Protein AF-A0A8T4ZW66-F1 (afdb_monomer)

Solvent-accessible surface area (backbone atoms only — not comparable to full-atom values): 12412 Å² total; per-residue (Å²): 139,88,85,85,81,89,82,90,78,86,67,75,64,62,60,56,55,50,52,54,56,51,59,56,69,70,34,73,74,53,71,79,65,69,69,98,65,94,76,86,71,82,84,82,71,79,83,72,49,78,67,50,54,54,49,48,53,52,51,50,59,69,63,52,60,45,32,32,38,36,41,25,44,59,94,61,49,54,40,48,54,47,51,50,44,23,35,55,32,25,43,71,61,61,62,35,48,50,47,78,44,51,52,93,78,56,61,78,76,62,60,61,80,34,50,32,44,35,42,38,25,41,49,50,96,65,19,50,38,72,66,59,53,54,50,45,59,50,51,42,77,53,80,40,76,92,22,32,29,36,38,30,26,31,27,51,93,89,39,74,49,35,21,30,53,54,47,53,54,48,35,52,71,41,24,66,59,42,39,76,72,51,86,54,47,67,36,53,28,75,43,96,68,39,56,68,37,89,72,42,68,58,52,33,32,53,50,17,43,51,46,42,57,49,62,77,72,108

Radius of gyration: 23.77 Å; Cα contacts (8 Å, |Δi|>4): 324; chains: 1; bounding box: 57×29×74 Å

Sequence (218 aa):
MARQSEEVADRPEELGELGLKIAMFESPTAQNKMRPRNFTFTQNSLHLKLGDLKNLRKMEIANMTVKVIIVYESKYGNTKRVAETIMESLNEAGGIEASIRELKEVNPNDVQNYDAILIGSPNHMGGPTRGIKKFIDKLGKLQLEGKVFAVFDTYMGKDFEKAVKKMEEKISEKAPRLKKIADGLSIKVQGIKGPIAEGELQKCKEFGKNIATQLKKS

Secondary structure (DSSP, 8-state):
-----------THHHHHHHHHHHHHT-HHHHTT---------S------HHHHHHHHHHHHHT-PEEEEEEE--SSSHHHHHHHHHHHHHHTTSSEEEEEEEGGG--GGGGGG-SEEEEEEE--SSS--HHHHHHHHHHTTS--TT-EEEEEEEE-TT-TTHHHHHHHHHHHHH-TTSEE-SPPEEEEBSSSS-PBPTTHHHHHHHHHHHHHHHHTT-

Mean predicted aligned error: 12.8 Å

pLDDT: mean 80.35, std 24.53, range [25.09, 98.88]

Nearest PDB structures (foldseek):
  5wid-assembly2_B  TM=9.017E-01  e=6.655E-10  Methanosarcina acetivorans C2A
  5veg-assembly3_C  TM=8.525E-01  e=4.155E-10  Limosilactobacillus reuteri
  2ark-assembly2_E  TM=7.739E-01  e=4.377E-09  Aquifex aeolicus
  6dqo-assembly1_A-2  TM=7.288E-01  e=5.833E-08  Escherichia coli K-12
  6dqp-assembly1_A  TM=7.385E-01  e=3.031E-07  Escherichia coli K-12

Foldseek 3Di:
DDDDDDDDDDDPVVVVVVVVVVVLVPDPVNVVPDDDDDDPDDDPDPPQDPVNVVVVVVVVVVLQQAEEEEEEADDQCQQVLLSVLLQVLLVVLPSYHYDYDYLVPDDLQCCLVGQEYEYEAEQDPLEGDPSSLVSLLVLLVYDNANHEYEYEYEYEDPSFCRHQVVSVVSNCVRPVRHHYQDRYYYWYAHDPNGDTDPPRSVVSSVVSNSSSVSVVVD

Structure (mmCIF, N/CA/C/O backbone):
data_AF-A0A8T4ZW66-F1
#
_entry.id   AF-A0A8T4ZW66-F1
#
loop_
_atom_site.group_PDB
_atom_site.id
_atom_site.type_symbol
_atom_site.label_atom_id
_atom_site.label_alt_id
_atom_site.label_comp_id
_atom_site.label_asym_id
_atom_site.label_entity_id
_atom_site.label_seq_id
_atom_site.pdbx_PDB_ins_code
_atom_site.Cartn_x
_atom_site.Cartn_y
_atom_site.Cartn_z
_atom_site.occupancy
_atom_site.B_iso_or_equiv
_atom_site.auth_seq_id
_atom_site.auth_comp_id
_atom_site.auth_asym_id
_atom_site.auth_atom_id
_atom_site.pdbx_PDB_model_num
ATOM 1 N N . MET A 1 1 ? 27.813 -0.039 53.691 1.00 38.94 1 MET A N 1
ATOM 2 C CA . MET A 1 1 ? 26.502 0.626 53.847 1.00 38.94 1 MET A CA 1
ATOM 3 C C . MET A 1 1 ? 26.083 1.155 52.491 1.00 38.94 1 MET A C 1
ATOM 5 O O . MET A 1 1 ? 26.820 1.930 51.900 1.00 38.94 1 MET A O 1
ATOM 9 N N . ALA A 1 2 ? 24.971 0.636 51.980 1.00 37.12 2 ALA A N 1
ATOM 10 C CA . ALA A 1 2 ? 24.432 0.909 50.656 1.00 37.12 2 ALA A CA 1
ATOM 11 C C . ALA A 1 2 ? 23.532 2.154 50.654 1.00 37.12 2 ALA A C 1
ATOM 13 O O . ALA A 1 2 ? 22.825 2.396 51.631 1.00 37.12 2 ALA A O 1
ATOM 14 N N . ARG A 1 3 ? 23.485 2.866 49.523 1.00 35.84 3 ARG A N 1
ATOM 15 C CA . ARG A 1 3 ? 22.263 3.501 49.010 1.00 35.84 3 ARG A CA 1
ATOM 16 C C . ARG A 1 3 ? 22.216 3.260 47.503 1.00 35.84 3 ARG A C 1
ATOM 18 O O . ARG A 1 3 ? 23.075 3.744 46.775 1.00 35.84 3 ARG A O 1
ATOM 25 N N . GLN A 1 4 ? 21.265 2.425 47.100 1.00 34.06 4 GLN A N 1
ATOM 26 C CA . GLN A 1 4 ? 20.915 2.126 45.717 1.00 34.06 4 GLN A CA 1
ATOM 27 C C . GLN A 1 4 ? 20.010 3.236 45.175 1.00 34.06 4 GLN A C 1
ATOM 29 O O . GLN A 1 4 ? 19.142 3.740 45.889 1.00 34.06 4 GLN A O 1
ATOM 34 N N . SER A 1 5 ? 20.260 3.607 43.925 1.00 31.86 5 SER A N 1
ATOM 35 C CA . SER A 1 5 ? 19.420 4.433 43.066 1.00 31.86 5 SER A CA 1
ATOM 36 C C . SER A 1 5 ? 18.268 3.618 42.469 1.00 31.86 5 SER A C 1
ATOM 38 O O . SER A 1 5 ? 18.378 2.408 42.296 1.00 31.86 5 SER A O 1
ATOM 40 N N . GLU A 1 6 ? 17.198 4.344 42.176 1.00 38.19 6 GLU A N 1
ATOM 41 C CA . GLU A 1 6 ? 15.867 3.967 41.700 1.00 38.19 6 GLU A CA 1
ATOM 42 C C . GLU A 1 6 ? 15.796 2.889 40.607 1.00 38.19 6 GLU A C 1
ATOM 44 O O . GLU A 1 6 ? 16.511 2.938 39.608 1.00 38.19 6 GLU A O 1
ATOM 49 N N . GLU A 1 7 ? 14.817 1.995 40.754 1.00 30.09 7 GLU A N 1
ATOM 50 C CA . GLU A 1 7 ? 14.251 1.194 39.670 1.00 30.09 7 GLU A CA 1
ATOM 51 C C . GLU A 1 7 ? 12.730 1.419 39.663 1.00 30.09 7 GLU A C 1
ATOM 53 O O . GLU A 1 7 ? 12.014 1.057 40.599 1.00 30.09 7 GLU A O 1
ATOM 58 N N . VAL A 1 8 ? 12.251 2.097 38.618 1.00 38.31 8 VAL A N 1
ATOM 59 C CA . VAL A 1 8 ? 10.831 2.278 38.308 1.00 38.31 8 VAL A CA 1
ATOM 60 C C . VAL A 1 8 ? 10.376 1.024 37.569 1.00 38.31 8 VAL A C 1
ATOM 62 O O . VAL A 1 8 ? 10.720 0.834 36.406 1.00 38.31 8 VAL A O 1
ATOM 65 N N . ALA A 1 9 ? 9.620 0.164 38.249 1.00 30.67 9 ALA A N 1
ATOM 66 C CA . ALA A 1 9 ? 8.981 -0.996 37.640 1.00 30.67 9 ALA A CA 1
ATOM 67 C C . ALA A 1 9 ? 7.512 -0.681 37.323 1.00 30.67 9 ALA A C 1
ATOM 69 O O . ALA A 1 9 ? 6.677 -0.516 38.215 1.00 30.67 9 ALA A O 1
ATOM 70 N N . ASP A 1 10 ? 7.250 -0.601 36.023 1.00 39.19 10 ASP A N 1
ATOM 71 C CA . ASP A 1 10 ? 5.959 -0.619 35.342 1.00 39.19 10 ASP A CA 1
ATOM 72 C C . ASP A 1 10 ? 5.086 -1.781 35.871 1.00 39.19 10 ASP A C 1
ATOM 74 O O . ASP A 1 10 ? 5.502 -2.942 35.830 1.00 39.19 10 ASP A O 1
ATOM 78 N N . ARG A 1 11 ? 3.904 -1.485 36.434 1.00 37.44 11 ARG A N 1
ATOM 79 C CA . ARG A 1 11 ? 2.977 -2.484 37.005 1.00 37.44 11 ARG A CA 1
ATOM 80 C C . ARG A 1 11 ? 1.769 -2.701 36.079 1.00 37.44 11 ARG A C 1
ATOM 82 O O . ARG A 1 11 ? 0.761 -2.012 36.228 1.00 37.44 11 ARG A O 1
ATOM 89 N N . PRO A 1 12 ? 1.808 -3.693 35.172 1.00 39.62 12 PRO A N 1
ATOM 90 C CA . PRO A 1 12 ? 0.701 -4.003 34.258 1.00 39.62 12 PRO A CA 1
ATOM 91 C C . PRO A 1 12 ? -0.565 -4.558 34.944 1.00 39.62 12 PRO A C 1
ATOM 93 O O . PRO A 1 12 ? -1.624 -4.610 34.320 1.00 39.62 12 PRO A O 1
ATOM 96 N N . GLU A 1 13 ? -0.499 -4.953 36.220 1.00 42.75 13 GLU A N 1
ATOM 97 C CA . GLU A 1 13 ? -1.637 -5.536 36.950 1.00 42.75 13 GLU A CA 1
ATOM 98 C C . GLU A 1 13 ? -2.727 -4.512 37.324 1.00 42.75 13 GLU A C 1
ATOM 100 O O . GLU A 1 13 ? -3.912 -4.852 37.317 1.00 42.75 13 GLU A O 1
ATOM 105 N N . GLU A 1 14 ? -2.371 -3.245 37.573 1.00 42.09 14 GLU A N 1
ATOM 106 C CA . GLU A 1 14 ? -3.344 -2.210 37.974 1.00 42.09 14 GLU A CA 1
ATOM 107 C C . GLU A 1 14 ? -4.312 -1.839 36.836 1.00 42.09 14 GLU A C 1
ATOM 109 O O . GLU A 1 14 ? -5.489 -1.555 37.077 1.00 42.09 14 GLU A O 1
ATOM 114 N N . LEU A 1 15 ? -3.854 -1.919 35.581 1.00 41.41 15 LEU A N 1
ATOM 115 C CA . LEU A 1 15 ? -4.680 -1.677 34.391 1.00 41.41 15 LEU A CA 1
ATOM 116 C C . LEU A 1 15 ? -5.724 -2.786 34.179 1.00 41.41 15 LEU A C 1
ATOM 118 O O . LEU A 1 15 ? -6.859 -2.504 33.789 1.00 41.41 15 LEU A O 1
ATOM 122 N N . GLY A 1 16 ? -5.379 -4.038 34.500 1.00 45.53 16 GLY A N 1
ATOM 123 C CA . GLY A 1 16 ? -6.314 -5.166 34.443 1.00 45.53 16 GLY A CA 1
ATOM 124 C C . GLY A 1 16 ? -7.424 -5.065 35.493 1.00 45.53 16 GLY A C 1
ATOM 125 O O . GLY A 1 16 ? -8.593 -5.335 35.206 1.00 45.53 16 GLY A O 1
ATOM 126 N N . GLU A 1 17 ? -7.081 -4.613 36.701 1.00 45.28 17 GLU A N 1
ATOM 127 C CA . GLU A 1 17 ? -8.039 -4.445 37.798 1.00 45.28 17 GLU A CA 1
ATOM 128 C C . GLU A 1 17 ? -9.015 -3.279 37.547 1.00 45.28 17 GLU A C 1
ATOM 130 O O . GLU A 1 17 ? -10.207 -3.377 37.864 1.00 45.28 17 GLU A O 1
ATOM 135 N N . LEU A 1 18 ? -8.539 -2.188 36.930 1.00 51.03 18 LEU A N 1
ATOM 136 C CA . LEU A 1 18 ? -9.388 -1.072 36.500 1.00 51.03 18 LEU A CA 1
ATOM 137 C C . LEU A 1 18 ? -10.373 -1.490 35.399 1.00 51.03 18 LEU A C 1
ATOM 139 O O . LEU A 1 18 ? -11.556 -1.151 35.479 1.00 51.03 18 LEU A O 1
ATOM 143 N N . GLY A 1 19 ? -9.910 -2.263 34.411 1.00 47.31 19 GLY A N 1
ATOM 144 C CA . GLY A 1 19 ? -10.757 -2.779 33.333 1.00 47.31 19 GLY A CA 1
ATOM 145 C C . GLY A 1 19 ? -11.903 -3.655 33.853 1.00 47.31 19 GLY A C 1
ATOM 146 O O . GLY A 1 19 ? -13.049 -3.508 33.423 1.00 47.31 19 GLY A O 1
ATOM 147 N N . LEU A 1 20 ? -11.630 -4.498 34.857 1.00 49.00 20 LEU A N 1
ATOM 148 C CA . LEU A 1 20 ? -12.655 -5.315 35.515 1.00 49.00 20 LEU A CA 1
ATOM 149 C C . LEU A 1 20 ? -13.693 -4.462 36.268 1.00 49.00 20 LEU A C 1
ATOM 151 O O . LEU A 1 20 ? -14.891 -4.746 36.207 1.00 49.00 20 LEU A O 1
ATOM 155 N N . LYS A 1 21 ? -13.251 -3.402 36.961 1.00 51.62 21 LYS A N 1
ATOM 156 C CA . LYS A 1 21 ? -14.133 -2.493 37.721 1.00 51.62 21 LYS A CA 1
ATOM 157 C C . LYS A 1 21 ? -15.085 -1.714 36.808 1.00 51.62 21 LYS A C 1
ATOM 159 O O . LYS A 1 21 ? -16.249 -1.533 37.164 1.00 51.62 21 LYS A O 1
ATOM 164 N N . ILE A 1 22 ? -14.626 -1.308 35.623 1.00 51.81 22 ILE A N 1
ATOM 165 C CA . ILE A 1 22 ? -15.453 -0.612 34.623 1.00 51.81 22 ILE A CA 1
ATOM 166 C C . ILE A 1 22 ? -16.488 -1.571 34.014 1.00 51.81 22 ILE A C 1
ATOM 168 O O . ILE A 1 22 ? -17.676 -1.248 33.992 1.00 51.81 22 ILE A O 1
ATOM 172 N N . ALA A 1 23 ? -16.077 -2.786 33.630 1.00 48.78 23 ALA A N 1
ATOM 173 C CA . ALA A 1 23 ? -16.983 -3.803 33.088 1.00 48.78 23 ALA A CA 1
ATOM 174 C C . ALA A 1 23 ? -18.109 -4.189 34.070 1.00 48.78 23 ALA A C 1
ATOM 176 O O . ALA A 1 23 ? -19.248 -4.427 33.661 1.00 48.78 23 ALA A O 1
ATOM 177 N N . MET A 1 24 ? -17.825 -4.205 35.379 1.00 46.47 24 MET A N 1
ATOM 178 C CA . MET A 1 24 ? -18.847 -4.444 36.404 1.00 46.47 24 MET A CA 1
ATOM 179 C C . MET A 1 24 ? -19.867 -3.298 36.518 1.00 46.47 24 MET A C 1
ATOM 181 O O . MET A 1 24 ? -21.048 -3.564 36.754 1.00 46.47 24 MET A O 1
ATOM 185 N N . PHE A 1 25 ? -19.447 -2.043 36.317 1.00 47.50 25 PHE A N 1
ATOM 186 C CA . PHE A 1 25 ? -20.312 -0.859 36.416 1.00 47.50 25 PHE A CA 1
ATOM 187 C C . PHE A 1 25 ? -21.257 -0.698 35.209 1.00 47.50 25 PHE A C 1
ATOM 189 O O . PHE A 1 25 ? -22.368 -0.179 35.350 1.00 47.50 25 PHE A O 1
ATOM 196 N N . GLU A 1 26 ? -20.845 -1.180 34.033 1.00 42.25 26 GLU A N 1
ATOM 197 C CA . GLU A 1 26 ? -21.613 -1.096 32.782 1.00 42.25 26 GLU A CA 1
ATOM 198 C C . GLU A 1 26 ? -22.664 -2.206 32.609 1.00 42.25 26 GLU A C 1
ATOM 200 O O . GLU A 1 26 ? -23.492 -2.126 31.702 1.00 42.25 26 GLU A O 1
ATOM 205 N N . SER A 1 27 ? -22.695 -3.223 33.480 1.00 41.94 27 SER A N 1
ATOM 206 C CA . SER A 1 27 ? -23.713 -4.277 33.398 1.00 41.94 27 SER A CA 1
ATOM 207 C C . SER A 1 27 ? -25.093 -3.774 33.886 1.00 41.94 27 SER A C 1
ATOM 209 O O . SER A 1 27 ? -25.259 -3.452 35.070 1.00 41.94 27 SER A O 1
ATOM 211 N N . PRO A 1 28 ? -26.139 -3.744 33.028 1.00 42.62 28 PRO A N 1
ATOM 212 C CA . PRO A 1 28 ? -27.480 -3.282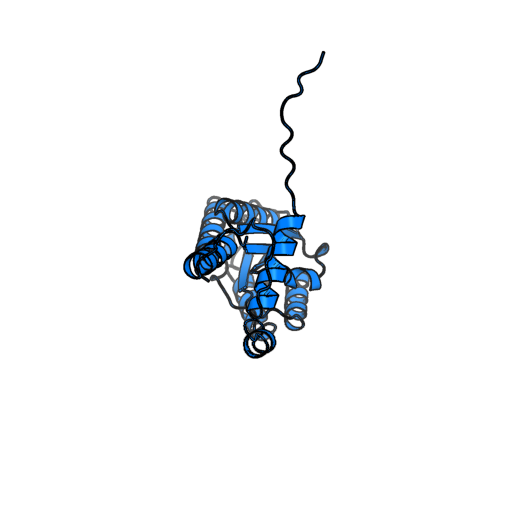 33.421 1.00 42.62 28 PRO A CA 1
ATOM 213 C C . PRO A 1 28 ? -28.092 -4.136 34.544 1.00 42.62 28 PRO A C 1
ATOM 215 O O . PRO A 1 28 ? -28.898 -3.672 35.351 1.00 42.62 28 PRO A O 1
ATOM 218 N N . THR A 1 29 ? -27.668 -5.399 34.629 1.00 45.47 29 THR A N 1
ATOM 219 C CA . THR A 1 29 ? -28.061 -6.374 35.650 1.00 45.47 29 THR A CA 1
ATOM 220 C C . THR A 1 29 ? -27.496 -6.069 37.041 1.00 45.47 29 THR A C 1
ATOM 222 O O . THR A 1 29 ? -28.140 -6.430 38.028 1.00 45.47 29 THR A O 1
ATOM 225 N N . ALA A 1 30 ? -26.336 -5.405 37.154 1.00 44.41 30 ALA A N 1
ATOM 226 C CA . ALA A 1 30 ? -25.761 -5.017 38.447 1.00 44.41 30 ALA A CA 1
ATOM 227 C C . ALA A 1 30 ? -26.391 -3.732 39.004 1.00 44.41 30 ALA A C 1
ATOM 229 O O . ALA A 1 30 ? -26.615 -3.633 40.213 1.00 44.41 30 ALA A O 1
ATOM 230 N N . GLN A 1 31 ? -26.761 -2.789 38.131 1.00 43.03 31 GLN A N 1
ATOM 231 C CA . GLN A 1 31 ? -27.393 -1.523 38.525 1.00 43.03 31 GLN A CA 1
ATOM 232 C C . GLN A 1 31 ? -28.768 -1.730 39.186 1.00 43.03 31 GLN A C 1
ATOM 234 O O . GLN A 1 31 ? -29.126 -0.995 40.102 1.00 43.03 31 GLN A O 1
ATOM 239 N N . ASN A 1 32 ? -29.509 -2.776 38.799 1.00 40.84 32 ASN A N 1
ATOM 240 C CA . ASN A 1 32 ? -30.857 -3.047 39.317 1.00 40.84 32 ASN A CA 1
ATOM 241 C C . ASN A 1 32 ? -30.894 -3.942 40.583 1.00 40.84 32 ASN A C 1
ATOM 243 O O . ASN A 1 32 ? -31.964 -4.211 41.126 1.00 40.84 32 ASN A O 1
ATOM 247 N N . LYS A 1 33 ? -29.740 -4.434 41.070 1.00 43.50 33 LYS A N 1
ATOM 248 C CA . LYS A 1 33 ? -29.647 -5.299 42.271 1.00 43.50 33 LYS A CA 1
ATOM 249 C C . LYS A 1 33 ? -29.052 -4.618 43.509 1.00 43.50 33 LYS A C 1
ATOM 251 O O . LYS A 1 33 ? -29.072 -5.217 44.586 1.00 43.50 33 LYS A O 1
ATOM 256 N N . MET A 1 34 ? -28.570 -3.379 43.413 1.00 36.81 34 MET A N 1
ATOM 257 C CA . MET A 1 34 ? -28.065 -2.652 44.581 1.00 36.81 34 MET A CA 1
ATOM 258 C C . MET A 1 34 ? -29.209 -2.024 45.389 1.00 36.81 34 MET A C 1
ATOM 260 O O . MET A 1 34 ? -29.677 -0.929 45.100 1.00 36.81 34 MET A O 1
ATOM 264 N N . ARG A 1 35 ? -29.631 -2.703 46.463 1.00 37.25 35 ARG A N 1
ATOM 265 C CA . ARG A 1 35 ? -30.212 -2.010 47.627 1.00 37.25 35 ARG A CA 1
ATOM 266 C C . ARG A 1 35 ? -29.070 -1.331 48.394 1.00 37.25 35 ARG A C 1
ATOM 268 O O . ARG A 1 35 ? -28.024 -1.967 48.537 1.00 37.25 35 ARG A O 1
ATOM 275 N N . PRO A 1 36 ? -29.248 -0.120 48.950 1.00 38.31 36 PRO A N 1
ATOM 276 C CA . PRO A 1 36 ? -28.201 0.523 49.728 1.00 38.31 36 PRO A CA 1
ATOM 277 C C . PRO A 1 36 ? -28.067 -0.212 51.067 1.00 38.31 36 PRO A C 1
ATOM 279 O O . PRO A 1 36 ? -28.802 0.035 52.019 1.00 38.31 36 PRO A O 1
ATOM 282 N N . ARG A 1 37 ? -27.152 -1.177 51.134 1.00 35.16 37 ARG A N 1
ATOM 283 C CA . ARG A 1 37 ? -26.565 -1.640 52.391 1.00 35.16 37 ARG A CA 1
ATOM 284 C C . ARG A 1 37 ? -25.089 -1.298 52.332 1.00 35.16 37 ARG A C 1
ATOM 286 O O . ARG A 1 37 ? -24.407 -1.698 51.395 1.00 35.16 37 ARG A O 1
ATOM 293 N N . ASN A 1 38 ? -24.657 -0.510 53.309 1.00 30.14 38 ASN A N 1
ATOM 294 C CA . ASN A 1 38 ? -23.306 0.012 53.469 1.00 30.14 38 ASN A CA 1
ATOM 295 C C . ASN A 1 38 ? -22.252 -1.076 53.221 1.00 30.14 38 ASN A C 1
ATOM 297 O O . ASN A 1 38 ? -22.026 -1.930 54.074 1.00 30.14 38 ASN A O 1
ATOM 301 N N . PHE A 1 39 ? -21.599 -1.022 52.061 1.00 33.38 39 PHE A N 1
ATOM 302 C CA . PHE A 1 39 ? -20.318 -1.677 51.837 1.00 33.38 39 PHE A CA 1
ATOM 303 C C . PHE A 1 39 ? -19.236 -0.630 52.078 1.00 33.38 39 PHE A C 1
ATOM 305 O O . PHE A 1 39 ? -19.016 0.260 51.260 1.00 33.38 39 PHE A O 1
ATOM 312 N N . THR A 1 40 ? -18.577 -0.707 53.230 1.00 25.09 40 THR A N 1
ATOM 313 C CA . THR A 1 40 ? -17.336 0.027 53.475 1.00 25.09 40 THR A CA 1
ATOM 314 C C . THR A 1 40 ? -16.213 -0.706 52.751 1.00 25.09 40 THR A C 1
ATOM 316 O O . THR A 1 40 ? -15.675 -1.683 53.267 1.00 25.09 40 THR A O 1
ATOM 319 N N . PHE A 1 41 ? -15.881 -0.261 51.541 1.00 31.48 41 PHE A N 1
ATOM 320 C CA . PHE A 1 41 ? -14.611 -0.613 50.915 1.00 31.48 41 PHE A CA 1
ATOM 321 C C . PHE A 1 41 ? -13.552 0.339 51.480 1.00 31.48 41 PHE A C 1
ATOM 323 O O . PHE A 1 41 ? -13.739 1.557 51.460 1.00 31.48 41 PHE A O 1
ATOM 330 N N . THR A 1 42 ? -12.489 -0.210 52.066 1.00 31.03 42 THR A N 1
ATOM 331 C CA . THR A 1 42 ? -11.385 0.554 52.659 1.00 31.03 42 THR A CA 1
ATOM 332 C C . THR A 1 42 ? -10.870 1.594 51.668 1.00 31.03 42 THR A C 1
ATOM 334 O O . THR A 1 42 ? -10.554 1.272 50.522 1.00 31.03 42 THR A O 1
ATOM 337 N N . GLN A 1 43 ? -10.839 2.853 52.110 1.00 33.44 43 GLN A N 1
ATOM 338 C CA . GLN A 1 43 ? -10.433 4.003 51.315 1.00 33.44 43 GLN A CA 1
ATOM 339 C C . GLN A 1 43 ? -8.977 3.868 50.850 1.00 33.44 43 GLN A C 1
ATOM 341 O O . GLN A 1 43 ? -8.049 4.202 51.572 1.00 33.44 43 GLN A O 1
ATOM 346 N N . ASN A 1 44 ? -8.806 3.467 49.598 1.00 34.31 44 ASN A N 1
ATOM 347 C CA . ASN A 1 44 ? -8.004 4.233 48.646 1.00 34.31 44 ASN A CA 1
ATOM 348 C C . ASN A 1 44 ? -8.910 4.537 47.448 1.00 34.31 44 ASN A C 1
ATOM 350 O O . ASN A 1 44 ? -8.715 4.091 46.322 1.00 34.31 44 ASN A O 1
ATOM 354 N N . SER A 1 45 ? -10.014 5.223 47.744 1.00 38.41 45 SER A N 1
ATOM 355 C CA . SER A 1 45 ? -11.037 5.558 46.763 1.00 38.41 45 SER A CA 1
ATOM 356 C C . SER A 1 45 ? -10.644 6.868 46.094 1.00 38.41 45 SER A C 1
ATOM 358 O O . SER A 1 45 ? -11.032 7.942 46.553 1.00 38.41 45 SER A O 1
ATOM 360 N N . LEU A 1 46 ? -9.891 6.784 44.996 1.00 39.12 46 LEU A N 1
ATOM 361 C CA . LEU A 1 46 ? -9.913 7.837 43.983 1.00 39.12 46 LEU A CA 1
ATOM 362 C C . LEU A 1 46 ? -11.383 8.039 43.592 1.00 39.12 46 LEU A C 1
ATOM 364 O O . LEU A 1 46 ? -12.007 7.172 42.983 1.00 39.12 46 LEU A O 1
ATOM 368 N N . HIS A 1 47 ? -11.969 9.150 44.034 1.00 43.53 47 HIS A N 1
ATOM 369 C CA . HIS A 1 47 ? -13.304 9.580 43.633 1.00 43.53 47 HIS A CA 1
ATOM 370 C C . HIS A 1 47 ? -13.229 10.006 42.161 1.00 43.53 47 HIS A C 1
ATOM 372 O O . HIS A 1 47 ? -13.062 11.183 41.856 1.00 43.53 47 HIS A O 1
ATOM 378 N N . LEU A 1 48 ? -13.300 9.042 41.244 1.00 46.84 48 LEU A N 1
ATOM 379 C CA . LEU A 1 48 ? -13.425 9.323 39.818 1.00 46.84 48 LEU A CA 1
ATOM 380 C C . LEU A 1 48 ? -14.852 9.804 39.557 1.00 46.84 48 LEU A C 1
ATOM 382 O O . LEU A 1 48 ? -15.820 9.057 39.711 1.00 46.84 48 LEU A O 1
ATOM 386 N N . LYS A 1 49 ? -15.002 11.076 39.189 1.00 47.00 49 LYS A N 1
ATOM 387 C CA . LYS A 1 49 ? -16.282 11.623 38.741 1.00 47.00 49 LYS A CA 1
ATOM 388 C C . LYS A 1 49 ? -16.601 11.048 37.360 1.00 47.00 49 LYS A C 1
ATOM 390 O O . LYS A 1 49 ? -15.713 10.703 36.587 1.00 47.00 49 LYS A O 1
ATOM 395 N N . LEU A 1 50 ? -17.878 11.021 36.980 1.00 50.09 50 LEU A N 1
ATOM 396 C CA . LEU A 1 50 ? -18.301 10.574 35.642 1.00 50.09 50 LEU A CA 1
ATOM 397 C C . LEU A 1 50 ? -17.616 11.363 34.498 1.00 50.09 50 LEU A C 1
ATOM 399 O O . LEU A 1 50 ? -17.438 10.845 33.397 1.00 50.09 50 LEU A O 1
ATOM 403 N N . GLY A 1 51 ? -17.210 12.612 34.759 1.00 51.78 51 GLY A N 1
ATOM 404 C CA . GLY A 1 51 ? -16.394 13.417 33.842 1.00 51.78 51 GLY A CA 1
ATOM 405 C C . GLY A 1 51 ? -14.959 12.902 33.674 1.00 51.78 51 GLY A C 1
ATOM 406 O O . GLY A 1 51 ? -14.423 12.962 32.569 1.00 51.78 51 GLY A O 1
ATOM 407 N N . ASP A 1 52 ? -14.381 12.319 34.723 1.00 56.78 52 ASP A N 1
ATOM 408 C CA . ASP A 1 52 ? -13.034 11.743 34.707 1.00 56.78 52 ASP A CA 1
ATOM 409 C C . ASP A 1 52 ? -13.017 10.448 33.891 1.00 56.78 52 ASP A C 1
ATOM 411 O O . ASP A 1 52 ? -12.114 10.250 33.091 1.00 56.78 52 ASP A O 1
ATOM 415 N N . LEU A 1 53 ? -14.070 9.623 33.970 1.00 53.09 53 LEU A N 1
ATOM 416 C CA . LEU A 1 53 ? -14.231 8.415 33.142 1.00 53.09 53 LEU A CA 1
ATOM 417 C C . LEU A 1 53 ? -14.363 8.726 31.640 1.00 53.09 53 LEU A C 1
ATOM 419 O O . LEU A 1 53 ? -13.811 8.012 30.804 1.00 53.09 53 LEU A O 1
ATOM 423 N N . LYS A 1 54 ? -15.051 9.817 31.273 1.00 52.72 54 LYS A N 1
ATOM 424 C CA . LYS A 1 54 ? -15.120 10.271 29.870 1.00 52.72 54 LYS A CA 1
ATOM 425 C C . LYS A 1 54 ? -13.761 10.749 29.360 1.00 52.72 54 LYS A C 1
ATOM 427 O O . LYS A 1 54 ? -13.418 10.470 28.213 1.00 52.72 54 LYS A O 1
ATOM 432 N N . ASN A 1 55 ? -12.994 11.442 30.201 1.00 53.28 55 ASN A N 1
ATOM 433 C CA . ASN A 1 55 ? -11.634 11.860 29.869 1.00 53.28 55 ASN A CA 1
ATOM 434 C C . ASN A 1 55 ? -10.661 10.679 29.836 1.00 53.28 55 ASN A C 1
ATOM 436 O O . ASN A 1 55 ? -9.835 10.640 28.936 1.00 53.28 55 ASN A O 1
ATOM 440 N N . LEU A 1 56 ? -10.808 9.691 30.719 1.00 57.19 56 LEU A N 1
ATOM 441 C CA . LEU A 1 56 ? -10.028 8.454 30.710 1.00 57.19 56 LEU A CA 1
ATOM 442 C C . LEU A 1 56 ? -10.272 7.661 29.430 1.00 57.19 56 LEU A C 1
ATOM 444 O O . LEU A 1 56 ? -9.311 7.321 28.761 1.00 57.19 56 LEU A O 1
ATOM 448 N N . ARG A 1 57 ? -11.529 7.487 29.000 1.00 54.75 57 ARG A N 1
ATOM 449 C CA . ARG A 1 57 ? -11.839 6.859 27.705 1.00 54.75 57 ARG A CA 1
ATOM 450 C C . ARG A 1 57 ? -11.290 7.666 26.527 1.00 54.75 57 ARG A C 1
ATOM 452 O O . ARG A 1 57 ? -10.803 7.095 25.562 1.00 54.75 57 ARG A O 1
ATOM 459 N N . LYS A 1 58 ? -11.345 8.999 26.590 1.00 49.47 58 LYS A N 1
ATOM 460 C CA . LYS A 1 58 ? -10.772 9.878 25.558 1.00 49.47 58 LYS A CA 1
ATOM 461 C C . LYS A 1 58 ? -9.237 9.821 25.536 1.00 49.47 58 LYS A C 1
ATOM 463 O O . LYS A 1 58 ? -8.667 9.907 24.457 1.00 49.47 58 LYS A O 1
ATOM 468 N N . MET A 1 59 ? -8.586 9.649 26.688 1.00 54.06 59 MET A N 1
ATOM 469 C CA . MET A 1 59 ? -7.137 9.451 26.830 1.00 54.06 59 MET A CA 1
ATOM 470 C C . MET A 1 59 ? -6.708 8.038 26.426 1.00 54.06 59 MET A C 1
ATOM 472 O O . MET A 1 59 ? -5.671 7.886 25.802 1.00 54.06 59 MET A O 1
ATOM 476 N N . GLU A 1 60 ? -7.516 7.020 26.711 1.00 50.12 60 GLU A N 1
ATOM 477 C CA . GLU A 1 60 ? -7.292 5.632 26.307 1.00 50.12 60 GLU A CA 1
ATOM 478 C C . GLU A 1 60 ? -7.450 5.481 24.790 1.00 50.12 60 GLU A C 1
ATOM 480 O O . GLU A 1 60 ? -6.564 4.933 24.149 1.00 50.12 60 GLU A O 1
ATOM 485 N N . ILE A 1 61 ? -8.483 6.090 24.190 1.00 53.16 61 ILE A N 1
ATOM 486 C CA . ILE A 1 61 ? -8.642 6.200 22.728 1.00 53.16 61 ILE A CA 1
ATOM 487 C C . ILE A 1 61 ? -7.508 7.036 22.110 1.00 53.16 61 ILE A C 1
ATOM 489 O O . ILE A 1 61 ? -7.002 6.677 21.053 1.00 53.16 61 ILE A O 1
ATOM 493 N N . ALA A 1 62 ? -7.060 8.114 22.765 1.00 51.06 62 ALA A N 1
ATOM 494 C CA . ALA A 1 62 ? -5.896 8.888 22.314 1.00 51.06 62 ALA A CA 1
ATOM 495 C C . ALA A 1 62 ? -4.562 8.127 22.460 1.00 51.06 62 ALA A C 1
ATOM 497 O O . ALA A 1 62 ? -3.595 8.475 21.785 1.00 51.06 62 ALA A O 1
ATOM 498 N N . ASN A 1 63 ? -4.528 7.085 23.295 1.00 54.25 63 ASN A N 1
ATOM 499 C CA . ASN A 1 63 ? -3.407 6.163 23.469 1.00 54.25 63 ASN A CA 1
ATOM 500 C C . ASN A 1 63 ? -3.563 4.864 22.655 1.00 54.25 63 ASN A C 1
ATOM 502 O O . ASN A 1 63 ? -2.662 4.022 22.684 1.00 54.25 63 ASN A O 1
ATOM 506 N N . MET A 1 64 ? -4.657 4.679 21.905 1.00 69.12 64 MET A N 1
ATOM 507 C CA . MET A 1 64 ? -4.778 3.542 20.996 1.00 69.12 64 MET A CA 1
ATOM 508 C C . MET A 1 64 ? -3.897 3.786 19.775 1.00 69.12 64 MET A C 1
ATOM 510 O O . MET A 1 64 ? -4.155 4.648 18.938 1.00 69.12 64 MET A O 1
ATOM 514 N N . THR A 1 65 ? -2.824 3.010 19.694 1.00 87.56 65 THR A N 1
ATOM 515 C CA . THR A 1 65 ? -1.919 3.027 18.549 1.00 87.56 65 THR A CA 1
ATOM 516 C C . THR A 1 65 ? -2.581 2.306 17.380 1.00 87.56 65 THR A C 1
ATOM 518 O O . THR A 1 65 ? -2.907 1.125 17.493 1.00 87.56 65 THR A O 1
ATOM 521 N N . VAL A 1 66 ? -2.766 3.008 16.260 1.00 94.88 66 VAL A N 1
ATOM 522 C CA . VAL A 1 66 ? -3.303 2.426 15.023 1.00 94.88 66 VAL A CA 1
ATOM 523 C C . VAL A 1 66 ? -2.248 1.518 14.404 1.00 94.88 66 VAL A C 1
ATOM 525 O O . VAL A 1 66 ? -1.146 1.967 14.084 1.00 94.88 66 VAL A O 1
ATOM 528 N N . LYS A 1 67 ? -2.583 0.247 14.193 1.00 97.12 67 LYS A N 1
ATOM 529 C CA . LYS A 1 67 ? -1.664 -0.743 13.630 1.00 97.12 67 LYS A CA 1
ATOM 530 C C . LYS A 1 67 ? -1.834 -0.847 12.125 1.00 97.12 67 LYS A C 1
ATOM 532 O O . LYS A 1 67 ? -2.916 -1.149 11.621 1.00 97.12 67 LYS A O 1
ATOM 537 N N . VAL A 1 68 ? -0.742 -0.666 11.392 1.00 98.44 68 VAL A N 1
ATOM 538 C CA . VAL A 1 68 ? -0.710 -0.762 9.930 1.00 98.44 68 VAL A CA 1
ATOM 539 C C . VAL A 1 68 ? 0.213 -1.898 9.512 1.00 98.44 68 VAL A C 1
ATOM 541 O O . VAL A 1 68 ? 1.357 -1.981 9.960 1.00 98.44 68 VAL A O 1
ATOM 544 N N . ILE A 1 69 ? -0.258 -2.761 8.612 1.00 98.56 69 ILE A N 1
ATOM 545 C CA . ILE A 1 69 ? 0.606 -3.723 7.925 1.00 98.56 69 ILE A CA 1
ATOM 546 C C . ILE A 1 69 ? 0.743 -3.362 6.454 1.00 98.56 69 ILE A C 1
ATOM 548 O O . ILE A 1 69 ? -0.241 -3.142 5.750 1.00 98.56 69 ILE A O 1
ATOM 552 N N . ILE A 1 70 ? 1.982 -3.339 5.978 1.00 98.81 70 ILE A N 1
ATOM 553 C CA . ILE A 1 70 ? 2.323 -3.191 4.570 1.00 98.81 70 ILE A CA 1
ATOM 554 C C . ILE A 1 70 ? 2.767 -4.554 4.043 1.00 98.81 70 ILE A C 1
ATOM 556 O O . ILE A 1 70 ? 3.857 -5.034 4.358 1.00 98.81 70 ILE A O 1
ATOM 560 N N . VAL A 1 71 ? 1.925 -5.178 3.225 1.00 98.69 71 VAL A N 1
ATOM 561 C CA . VAL A 1 71 ? 2.215 -6.450 2.558 1.00 98.69 71 VAL A CA 1
ATOM 562 C C . VAL A 1 71 ? 2.638 -6.168 1.127 1.00 98.69 71 VAL A C 1
ATOM 564 O O . VAL A 1 71 ? 1.894 -5.543 0.376 1.00 98.69 71 VAL A O 1
ATOM 567 N N . TYR A 1 72 ? 3.810 -6.642 0.714 1.00 98.69 72 TYR A N 1
ATOM 568 C CA . TYR A 1 72 ? 4.295 -6.403 -0.645 1.00 98.69 72 TYR A CA 1
ATOM 569 C C . TYR A 1 72 ? 4.943 -7.636 -1.272 1.00 98.69 72 TYR A C 1
ATOM 571 O O . TYR A 1 72 ? 5.434 -8.522 -0.583 1.00 98.69 72 TYR A O 1
ATOM 579 N N . GLU A 1 73 ? 5.004 -7.681 -2.597 1.00 98.19 73 GLU A N 1
ATOM 580 C CA . GLU A 1 73 ? 5.900 -8.580 -3.335 1.00 98.19 73 GLU A CA 1
ATOM 581 C C . GLU A 1 73 ? 6.979 -7.734 -4.025 1.00 98.19 73 GLU A C 1
ATOM 583 O O . GLU A 1 73 ? 6.727 -6.583 -4.367 1.00 98.19 73 GLU A O 1
ATOM 588 N N . SER A 1 74 ? 8.204 -8.238 -4.197 1.00 97.25 74 SER A N 1
ATOM 589 C CA . SER A 1 74 ? 9.280 -7.474 -4.843 1.00 97.25 74 SER A CA 1
ATOM 590 C C . SER A 1 74 ? 10.311 -8.404 -5.468 1.00 97.25 74 SER A C 1
ATOM 592 O O . SER A 1 74 ? 10.877 -9.252 -4.789 1.00 97.25 74 SER A O 1
ATOM 594 N N . LY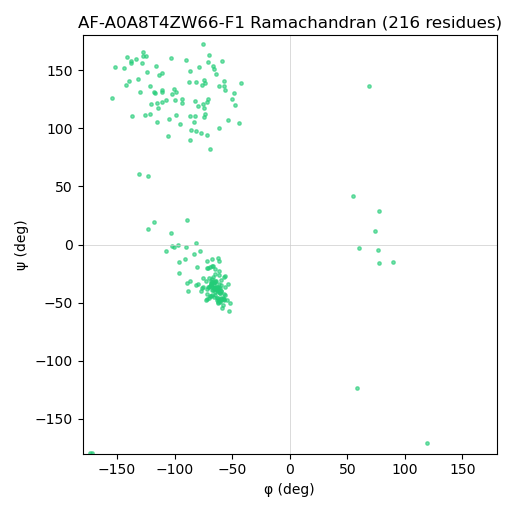S A 1 75 ? 10.597 -8.228 -6.764 1.00 93.38 75 LYS A N 1
ATOM 595 C CA . LYS A 1 75 ? 11.592 -9.054 -7.471 1.00 93.38 75 LYS A CA 1
ATOM 596 C C . LYS A 1 75 ? 13.018 -8.505 -7.379 1.00 93.38 75 LYS A C 1
ATOM 598 O O . LYS A 1 75 ? 13.962 -9.273 -7.252 1.00 93.38 75 LYS A O 1
ATOM 603 N N . TYR A 1 76 ? 13.172 -7.184 -7.483 1.00 95.19 76 TYR A N 1
ATOM 604 C CA . TYR A 1 76 ? 14.478 -6.507 -7.554 1.00 95.19 76 TYR A CA 1
ATOM 605 C C . TYR A 1 76 ? 14.671 -5.450 -6.459 1.00 95.19 76 TYR A C 1
ATOM 607 O O . TYR A 1 76 ? 15.569 -4.626 -6.552 1.00 95.19 76 TYR A O 1
ATOM 615 N N . GLY A 1 77 ? 13.813 -5.429 -5.438 1.00 97.50 77 GLY A N 1
ATOM 616 C CA . GLY A 1 77 ? 13.939 -4.501 -4.310 1.00 97.50 77 GLY A CA 1
ATOM 617 C C . GLY A 1 77 ? 13.218 -3.159 -4.477 1.00 97.50 77 GLY A C 1
ATOM 618 O O . GLY A 1 77 ? 12.959 -2.511 -3.472 1.00 97.50 77 GLY A O 1
ATOM 619 N N . ASN A 1 78 ? 12.794 -2.763 -5.682 1.00 97.62 78 ASN A N 1
ATOM 620 C CA . ASN A 1 78 ? 12.131 -1.462 -5.880 1.00 97.62 78 ASN A CA 1
ATOM 621 C C . ASN A 1 78 ? 10.826 -1.337 -5.072 1.00 97.62 78 ASN A C 1
ATOM 623 O O . ASN A 1 78 ? 10.654 -0.389 -4.314 1.00 97.62 78 ASN A O 1
ATOM 627 N N . THR A 1 79 ? 9.931 -2.324 -5.155 1.00 98.06 79 THR A N 1
ATOM 628 C CA . THR A 1 79 ? 8.658 -2.301 -4.410 1.00 98.06 79 THR A CA 1
ATOM 629 C C . THR A 1 79 ? 8.884 -2.380 -2.898 1.00 98.06 79 THR A C 1
ATOM 631 O O . THR A 1 79 ? 8.165 -1.739 -2.138 1.00 98.06 79 THR A O 1
ATOM 634 N N . LYS A 1 80 ? 9.936 -3.092 -2.465 1.00 98.56 80 LYS A N 1
ATOM 635 C CA . LYS A 1 80 ? 10.386 -3.113 -1.065 1.00 98.56 80 LYS A CA 1
ATOM 636 C C . LYS A 1 80 ? 10.795 -1.714 -0.602 1.00 98.56 80 LYS A C 1
ATOM 638 O O . LYS A 1 80 ? 10.318 -1.262 0.429 1.00 98.56 80 LYS A O 1
ATOM 643 N N . ARG A 1 81 ? 11.605 -1.001 -1.390 1.00 98.56 81 ARG A N 1
ATOM 644 C CA . ARG A 1 81 ? 12.052 0.354 -1.043 1.00 98.56 81 ARG A CA 1
ATOM 645 C C . ARG A 1 81 ? 10.891 1.349 -0.959 1.00 98.56 81 ARG A C 1
ATOM 647 O O . ARG A 1 81 ? 10.893 2.221 -0.092 1.00 98.56 81 ARG A O 1
ATOM 654 N N . VAL A 1 82 ? 9.886 1.200 -1.826 1.00 98.69 82 VAL A N 1
ATOM 655 C CA . VAL A 1 82 ? 8.627 1.960 -1.736 1.00 98.69 82 VAL A CA 1
ATOM 656 C C . VAL A 1 82 ? 7.900 1.647 -0.425 1.00 98.69 82 VAL A C 1
ATOM 658 O O . VAL A 1 82 ? 7.556 2.576 0.300 1.00 98.69 82 VAL A O 1
ATOM 661 N N . ALA A 1 83 ? 7.731 0.364 -0.088 1.00 98.81 83 ALA A N 1
ATOM 662 C CA . ALA A 1 83 ? 7.091 -0.069 1.155 1.00 98.81 83 ALA A CA 1
ATOM 663 C C . ALA A 1 83 ? 7.799 0.489 2.404 1.00 98.81 83 ALA A C 1
ATOM 665 O O . ALA A 1 83 ? 7.139 1.024 3.290 1.00 98.81 83 ALA A O 1
ATOM 666 N N . GLU A 1 84 ? 9.132 0.419 2.445 1.00 98.81 84 GLU A N 1
ATOM 667 C CA . GLU A 1 84 ? 9.960 0.976 3.525 1.00 98.81 84 GLU A CA 1
ATOM 668 C C . GLU A 1 84 ? 9.754 2.485 3.670 1.00 98.81 84 GLU A C 1
ATOM 670 O O . GLU A 1 84 ? 9.510 2.967 4.769 1.00 98.81 84 GLU A O 1
ATOM 675 N N . THR A 1 85 ? 9.757 3.226 2.559 1.00 98.81 85 THR A N 1
ATOM 676 C CA . THR A 1 85 ? 9.585 4.688 2.587 1.00 98.81 85 THR A CA 1
ATOM 677 C C . THR A 1 85 ? 8.187 5.088 3.077 1.00 98.81 85 THR A C 1
ATOM 679 O O . THR A 1 85 ? 8.037 6.069 3.804 1.00 98.81 85 THR A O 1
ATOM 682 N N . ILE A 1 86 ? 7.149 4.329 2.702 1.00 98.81 86 ILE A N 1
ATOM 683 C CA . ILE A 1 86 ? 5.784 4.550 3.201 1.00 98.81 86 ILE A CA 1
ATOM 684 C C . ILE A 1 86 ? 5.705 4.229 4.701 1.00 98.81 86 ILE A C 1
ATOM 686 O O . ILE A 1 86 ? 5.113 4.999 5.452 1.00 98.81 86 ILE A O 1
ATOM 690 N N . MET A 1 87 ? 6.318 3.127 5.147 1.00 98.62 87 MET A N 1
ATOM 691 C CA . MET A 1 87 ? 6.366 2.735 6.562 1.00 98.62 87 MET A CA 1
ATOM 692 C C . MET A 1 87 ? 7.059 3.791 7.425 1.00 98.62 87 MET A C 1
ATOM 694 O O . MET A 1 87 ? 6.504 4.190 8.445 1.00 98.62 87 MET A O 1
ATOM 698 N N . GLU A 1 88 ? 8.240 4.256 7.004 1.00 98.38 88 GLU A N 1
ATOM 699 C CA . GLU A 1 88 ? 8.981 5.341 7.661 1.00 98.38 88 GLU A CA 1
ATOM 700 C C . GLU A 1 88 ? 8.064 6.558 7.851 1.00 98.38 88 GLU A C 1
ATOM 702 O O . GLU A 1 88 ? 7.867 7.028 8.970 1.00 98.38 88 GLU A O 1
ATOM 707 N N . SER A 1 89 ? 7.392 6.985 6.779 1.00 98.25 89 SER A N 1
ATOM 708 C CA . SER A 1 89 ? 6.479 8.126 6.823 1.00 98.25 89 SER A CA 1
ATOM 709 C C . SER A 1 89 ? 5.237 7.919 7.701 1.00 98.25 89 SER A C 1
ATOM 711 O O . SER A 1 89 ? 4.707 8.902 8.219 1.00 98.25 89 SER A O 1
ATOM 713 N N . LEU A 1 90 ? 4.721 6.695 7.827 1.00 98.06 90 LEU A N 1
ATOM 714 C CA . LEU A 1 90 ? 3.593 6.393 8.714 1.00 98.06 90 LEU A CA 1
ATOM 715 C C . LEU A 1 90 ? 4.024 6.451 10.183 1.00 98.06 90 LEU A C 1
ATOM 717 O O . LEU A 1 90 ? 3.320 7.038 11.001 1.00 98.06 90 LEU A O 1
ATOM 721 N N . ASN A 1 91 ? 5.194 5.892 10.499 1.00 96.38 91 ASN A N 1
ATOM 722 C CA . ASN A 1 91 ? 5.739 5.862 11.858 1.00 96.38 91 ASN A CA 1
ATOM 723 C C . ASN A 1 91 ? 6.127 7.260 12.367 1.00 96.38 91 ASN A C 1
ATOM 725 O O . ASN A 1 91 ? 5.999 7.538 13.557 1.00 96.38 91 ASN A O 1
ATOM 729 N N . GLU A 1 92 ? 6.514 8.175 11.473 1.00 95.69 92 GLU A N 1
ATOM 730 C CA . GLU A 1 92 ? 6.726 9.592 11.809 1.00 95.69 92 GLU A CA 1
ATOM 731 C C . GLU A 1 92 ? 5.456 10.291 12.319 1.00 95.69 92 GLU A C 1
ATOM 733 O O . GLU A 1 92 ? 5.544 11.309 13.006 1.00 95.69 92 GLU A O 1
ATOM 738 N N . ALA A 1 93 ? 4.262 9.780 11.994 1.00 87.31 93 ALA A N 1
ATOM 739 C CA . ALA A 1 93 ? 3.028 10.479 12.311 1.00 87.31 93 ALA A CA 1
ATOM 740 C C . ALA A 1 93 ? 2.692 10.469 13.809 1.00 87.31 93 ALA A C 1
ATOM 742 O O . ALA A 1 93 ? 1.935 11.337 14.231 1.00 87.31 93 ALA A O 1
ATOM 743 N N . GLY A 1 94 ? 3.229 9.559 14.625 1.00 85.88 94 GLY A N 1
ATOM 744 C CA . GLY A 1 94 ? 2.853 9.397 16.037 1.00 85.88 94 GLY A CA 1
ATOM 745 C C . GLY A 1 94 ? 1.427 8.848 16.216 1.00 85.88 94 GLY A C 1
ATOM 746 O O . GLY A 1 94 ? 0.494 9.271 15.528 1.00 85.88 94 GLY A O 1
ATOM 747 N N . GLY A 1 95 ? 1.246 7.890 17.130 1.00 89.81 95 GLY A N 1
ATOM 748 C CA . GLY A 1 95 ? -0.025 7.161 17.305 1.00 89.81 95 GLY A CA 1
ATOM 749 C C . GLY A 1 95 ? -0.318 6.136 16.199 1.00 89.81 95 GLY A C 1
ATOM 750 O O . GLY A 1 95 ? -1.434 5.633 16.108 1.00 89.81 95 GLY A O 1
ATOM 751 N N . ILE A 1 96 ? 0.672 5.838 15.353 1.00 95.56 96 ILE A N 1
ATOM 752 C CA . ILE A 1 96 ? 0.606 4.827 14.297 1.00 95.56 96 ILE A CA 1
ATOM 753 C C . ILE A 1 96 ? 1.834 3.931 14.425 1.00 95.56 96 ILE A C 1
ATOM 755 O O . ILE A 1 96 ? 2.955 4.429 14.512 1.00 95.56 96 ILE A O 1
ATOM 759 N N . GLU A 1 97 ? 1.612 2.622 14.405 1.00 96.38 97 GLU A N 1
ATOM 760 C CA . GLU A 1 97 ? 2.651 1.601 14.349 1.00 96.38 97 GLU A CA 1
ATOM 761 C C . GLU A 1 97 ? 2.516 0.841 13.028 1.00 96.38 97 GLU A C 1
ATOM 763 O O . GLU A 1 97 ? 1.604 0.033 12.832 1.00 96.38 97 GLU A O 1
ATOM 768 N N . ALA A 1 98 ? 3.420 1.123 12.096 1.00 97.94 98 ALA A N 1
ATOM 769 C CA . ALA A 1 98 ? 3.490 0.475 10.801 1.00 97.94 98 ALA A CA 1
ATOM 770 C C . ALA A 1 98 ? 4.583 -0.597 10.778 1.00 97.94 98 ALA A C 1
ATOM 772 O O . ALA A 1 98 ? 5.733 -0.363 11.156 1.00 97.94 98 ALA A O 1
ATOM 773 N N . SER A 1 99 ? 4.227 -1.765 10.247 1.00 97.56 99 SER A N 1
ATOM 774 C CA . SER A 1 99 ? 5.136 -2.880 9.994 1.00 97.56 99 SER A CA 1
ATOM 775 C C . SER A 1 99 ? 5.073 -3.297 8.527 1.00 97.56 99 SER A C 1
ATOM 777 O O . SER A 1 99 ? 4.029 -3.187 7.884 1.00 97.56 99 SER A O 1
ATOM 779 N N . ILE A 1 100 ? 6.184 -3.791 7.978 1.00 97.88 100 ILE A N 1
ATOM 780 C CA . ILE A 1 100 ? 6.233 -4.320 6.608 1.00 97.88 100 ILE A CA 1
ATOM 781 C C . ILE A 1 100 ? 6.498 -5.826 6.613 1.00 97.88 100 ILE A C 1
ATOM 783 O O . ILE A 1 100 ? 7.244 -6.333 7.456 1.00 97.88 100 ILE A O 1
ATOM 787 N N . ARG A 1 101 ? 5.910 -6.548 5.657 1.00 98.19 101 ARG A N 1
ATOM 788 C CA . ARG A 1 101 ? 6.164 -7.973 5.409 1.00 98.19 101 ARG A CA 1
ATOM 789 C C . ARG A 1 101 ? 6.158 -8.267 3.913 1.00 98.19 101 ARG A C 1
ATOM 791 O O . ARG A 1 101 ? 5.292 -7.793 3.176 1.00 98.19 101 ARG A O 1
ATOM 798 N N . GLU A 1 102 ? 7.111 -9.078 3.464 1.00 98.38 102 GLU A N 1
ATOM 799 C CA . GLU A 1 102 ? 7.059 -9.623 2.110 1.00 98.38 102 GLU A CA 1
ATOM 800 C C . GLU A 1 102 ? 5.982 -10.715 2.056 1.00 98.38 102 GLU A C 1
ATOM 802 O O . GLU A 1 102 ? 5.868 -11.526 2.970 1.00 98.38 102 GLU A O 1
ATOM 807 N N . LEU A 1 103 ? 5.193 -10.770 0.984 1.00 98.00 103 LEU A N 1
ATOM 808 C CA . LEU A 1 103 ? 4.011 -11.624 0.881 1.00 98.00 103 LEU A CA 1
ATOM 809 C C . LEU A 1 103 ? 4.298 -13.104 1.185 1.00 98.00 103 LEU A C 1
ATOM 811 O O . LEU A 1 103 ? 3.446 -13.791 1.744 1.00 98.00 103 LEU A O 1
ATOM 815 N N . LYS A 1 104 ? 5.491 -13.599 0.833 1.00 96.50 104 LYS A N 1
ATOM 816 C CA . LYS A 1 104 ? 5.904 -14.991 1.087 1.00 96.50 104 LYS A CA 1
ATOM 817 C C . LYS A 1 104 ? 6.024 -15.333 2.581 1.00 96.50 104 LYS A C 1
ATOM 819 O O . LYS A 1 104 ? 5.975 -16.505 2.930 1.00 96.50 104 LYS A O 1
ATOM 824 N N . GLU A 1 105 ? 6.171 -14.323 3.435 1.00 95.06 105 GLU A N 1
ATOM 825 C CA . GLU A 1 105 ? 6.308 -14.427 4.894 1.00 95.06 105 GLU A CA 1
ATOM 826 C C . GLU A 1 105 ? 4.990 -14.115 5.621 1.00 95.06 105 GLU A C 1
ATOM 828 O O . GLU A 1 105 ? 4.926 -14.184 6.846 1.00 95.06 105 GLU A O 1
ATOM 833 N N . VAL A 1 106 ? 3.928 -13.761 4.888 1.00 94.62 106 VAL A N 1
ATOM 834 C CA . VAL A 1 106 ? 2.641 -13.373 5.472 1.00 94.62 106 VAL A CA 1
ATOM 835 C C . VAL A 1 106 ? 1.712 -14.574 5.568 1.00 94.62 106 VAL A C 1
ATOM 837 O O . VAL A 1 106 ? 1.310 -15.154 4.556 1.00 94.62 106 VAL A O 1
ATOM 840 N N . ASN A 1 107 ? 1.273 -14.882 6.787 1.00 93.25 107 ASN A N 1
ATOM 841 C CA . ASN A 1 107 ? 0.054 -15.649 6.989 1.00 93.25 107 ASN A CA 1
ATOM 842 C C . ASN A 1 107 ? -1.153 -14.706 6.823 1.00 93.25 107 ASN A C 1
ATOM 844 O O . ASN A 1 107 ? -1.283 -13.744 7.578 1.00 93.25 107 ASN A O 1
ATOM 848 N N . PRO A 1 108 ? -2.061 -14.952 5.860 1.00 90.38 108 PRO A N 1
ATOM 849 C CA . PRO A 1 108 ? -3.200 -14.072 5.619 1.00 90.38 108 PRO A CA 1
ATOM 850 C C . PRO A 1 108 ? -4.093 -13.853 6.841 1.00 90.38 108 PRO A C 1
ATOM 852 O O . PRO A 1 108 ? -4.700 -12.799 6.931 1.00 90.38 108 PRO A O 1
ATOM 855 N N . ASN A 1 109 ? -4.170 -14.797 7.782 1.00 91.69 109 ASN A N 1
ATOM 856 C CA . ASN A 1 109 ? -5.001 -14.628 8.977 1.00 91.69 109 ASN A CA 1
ATOM 857 C C . ASN A 1 109 ? -4.488 -13.522 9.911 1.00 91.69 109 ASN A C 1
ATOM 859 O O . ASN A 1 109 ? -5.297 -12.892 10.592 1.00 91.69 109 ASN A O 1
ATOM 863 N N . ASP A 1 110 ? -3.180 -13.249 9.899 1.00 91.69 110 ASP A N 1
ATOM 864 C CA . ASP A 1 110 ? -2.538 -12.291 10.804 1.00 91.69 110 ASP A CA 1
ATOM 865 C C . ASP A 1 110 ? -2.912 -10.843 10.467 1.00 91.69 110 ASP A C 1
ATOM 867 O O . ASP A 1 110 ? -2.822 -9.962 11.319 1.00 91.69 110 ASP A O 1
ATOM 871 N N . VAL A 1 111 ? -3.380 -10.581 9.241 1.00 94.38 111 VAL A N 1
ATOM 872 C CA . VAL A 1 111 ? -3.774 -9.232 8.798 1.00 94.38 111 VAL A CA 1
ATOM 873 C C . VAL A 1 111 ? -5.010 -8.712 9.539 1.00 94.38 111 VAL A C 1
ATOM 875 O O . VAL A 1 111 ? -5.241 -7.508 9.576 1.00 94.38 111 VAL A O 1
ATOM 878 N N . GLN A 1 112 ? -5.784 -9.603 10.170 1.00 94.06 112 GLN A N 1
ATOM 879 C CA . GLN A 1 112 ? -6.934 -9.237 11.002 1.00 94.06 112 GLN A CA 1
ATOM 880 C C . GLN A 1 112 ? -6.516 -8.501 12.285 1.00 94.06 112 GLN A C 1
ATOM 882 O O . GLN A 1 112 ? -7.333 -7.795 12.873 1.00 94.06 112 GLN A O 1
ATOM 887 N N . ASN A 1 113 ? -5.246 -8.608 12.684 1.00 94.31 113 ASN A N 1
ATOM 888 C CA . ASN A 1 113 ? -4.697 -7.943 13.867 1.00 94.31 113 ASN A CA 1
ATOM 889 C C . ASN A 1 113 ? -4.310 -6.472 13.619 1.00 94.31 113 ASN A C 1
ATOM 891 O O . ASN A 1 113 ? -3.791 -5.822 14.524 1.00 94.31 113 ASN A O 1
ATOM 895 N N . TYR A 1 114 ? -4.527 -5.960 12.404 1.00 96.88 114 TYR A N 1
ATOM 896 C CA . TYR A 1 114 ? -4.181 -4.598 11.995 1.00 96.88 114 TYR A CA 1
ATOM 897 C C . TYR A 1 114 ? -5.433 -3.802 11.641 1.00 96.88 114 TYR A C 1
ATOM 899 O O . TYR A 1 114 ? -6.439 -4.371 11.216 1.00 96.88 114 TYR A O 1
ATOM 907 N N . ASP A 1 115 ? -5.369 -2.487 11.783 1.00 96.81 115 ASP A N 1
ATOM 908 C CA . ASP A 1 115 ? -6.462 -1.563 11.473 1.00 96.81 115 ASP A CA 1
ATOM 909 C C . ASP A 1 115 ? -6.442 -1.147 9.997 1.00 96.81 115 ASP A C 1
ATOM 911 O O . ASP A 1 115 ? -7.490 -0.942 9.377 1.00 96.81 115 ASP A O 1
ATOM 915 N N . ALA A 1 116 ? -5.244 -1.089 9.406 1.00 98.06 116 ALA A N 1
ATOM 916 C CA . ALA A 1 116 ? -5.050 -0.784 7.995 1.00 98.06 116 ALA A CA 1
ATOM 917 C C . ALA A 1 116 ? -4.109 -1.771 7.297 1.00 98.06 116 ALA A C 1
ATOM 919 O O . ALA A 1 116 ? -3.088 -2.195 7.845 1.00 98.06 116 ALA A O 1
ATOM 920 N N . ILE A 1 117 ? -4.445 -2.094 6.047 1.00 98.50 117 ILE A N 1
ATOM 921 C CA . ILE A 1 117 ? -3.696 -3.018 5.193 1.00 98.50 117 ILE A CA 1
ATOM 922 C C . ILE A 1 117 ? -3.257 -2.275 3.929 1.00 98.50 117 ILE A C 1
ATOM 924 O O . ILE A 1 117 ? -4.075 -1.917 3.083 1.00 98.50 117 ILE A O 1
ATOM 928 N N . LEU A 1 118 ? -1.955 -2.062 3.772 1.00 98.81 118 LEU A N 1
ATOM 929 C CA . LEU A 1 118 ? -1.369 -1.510 2.553 1.00 98.81 118 LEU A CA 1
ATOM 930 C C . LEU A 1 118 ? -0.815 -2.644 1.693 1.00 98.81 118 LEU A C 1
ATOM 932 O O . LEU A 1 118 ? -0.090 -3.500 2.196 1.00 98.81 118 LEU A O 1
ATOM 936 N N . ILE A 1 119 ? -1.141 -2.654 0.399 1.00 98.81 119 ILE A N 1
ATOM 937 C CA . ILE A 1 119 ? -0.773 -3.754 -0.506 1.00 98.81 119 ILE A CA 1
ATOM 938 C C . ILE A 1 119 ? 0.094 -3.244 -1.658 1.00 98.81 119 ILE A C 1
ATOM 940 O O . ILE A 1 119 ? -0.331 -2.395 -2.438 1.00 98.81 119 ILE A O 1
ATOM 944 N N . GLY A 1 120 ? 1.304 -3.792 -1.768 1.00 98.62 120 GLY A N 1
ATOM 945 C CA . GLY A 1 120 ? 2.315 -3.418 -2.754 1.00 98.62 120 GLY A CA 1
ATOM 946 C C . GLY A 1 120 ? 2.577 -4.496 -3.802 1.00 98.62 120 GLY A C 1
ATOM 947 O O . GLY A 1 120 ? 2.819 -5.652 -3.457 1.00 98.62 120 GLY A O 1
ATOM 948 N N . SER A 1 121 ? 2.618 -4.135 -5.085 1.00 98.31 121 SER A N 1
ATOM 949 C CA . SER A 1 121 ? 2.989 -5.080 -6.150 1.00 98.31 121 SER A CA 1
ATOM 950 C C . SER A 1 121 ? 3.876 -4.443 -7.219 1.00 98.31 121 SER A C 1
ATOM 952 O O . SER A 1 121 ? 3.574 -3.349 -7.683 1.00 98.31 121 SER A O 1
ATOM 954 N N . PRO A 1 122 ? 4.899 -5.134 -7.748 1.00 96.00 122 PRO A N 1
ATOM 955 C CA . PRO A 1 122 ? 5.442 -4.777 -9.045 1.00 96.00 122 PRO A CA 1
ATOM 956 C C . PRO A 1 122 ? 4.379 -4.995 -10.123 1.00 96.00 122 PRO A C 1
ATOM 958 O O . PRO A 1 122 ? 3.552 -5.912 -10.033 1.00 96.00 122 PRO A O 1
ATOM 961 N N . ASN A 1 123 ? 4.413 -4.156 -11.151 1.00 90.56 123 ASN A N 1
ATOM 962 C CA . ASN A 1 123 ? 3.564 -4.304 -12.317 1.00 90.56 123 ASN A CA 1
ATOM 963 C C . ASN A 1 123 ? 4.182 -5.327 -13.282 1.00 90.56 123 ASN A C 1
ATOM 965 O O . ASN A 1 123 ? 5.232 -5.091 -13.881 1.00 90.56 123 ASN A O 1
ATOM 969 N N . HIS A 1 124 ? 3.534 -6.485 -13.410 1.00 78.12 124 HIS A N 1
ATOM 970 C CA . HIS A 1 124 ? 3.925 -7.559 -14.315 1.00 78.12 124 HIS A CA 1
ATOM 971 C C . HIS A 1 124 ? 2.860 -7.748 -15.388 1.00 78.12 124 HIS A C 1
ATOM 973 O O . HIS A 1 124 ? 1.733 -8.144 -15.090 1.00 78.12 124 HIS A O 1
ATOM 979 N N . MET A 1 125 ? 3.236 -7.519 -16.650 1.00 80.56 125 MET A N 1
ATOM 980 C CA . MET A 1 125 ? 2.351 -7.716 -17.806 1.00 80.56 125 MET A CA 1
ATOM 981 C C . MET A 1 125 ? 1.026 -6.935 -17.672 1.00 80.56 125 MET A C 1
ATOM 983 O O . MET A 1 125 ? -0.054 -7.449 -17.964 1.00 80.56 125 MET A O 1
ATOM 987 N N . GLY A 1 126 ? 1.105 -5.688 -17.193 1.00 88.06 126 GLY A N 1
ATOM 988 C CA . GLY A 1 126 ? -0.040 -4.788 -17.061 1.00 88.06 126 GLY A CA 1
ATOM 989 C C . GLY A 1 126 ? -0.956 -5.074 -15.868 1.00 88.06 126 GLY A C 1
ATOM 990 O O . GLY A 1 126 ? -2.158 -4.818 -15.960 1.00 88.06 126 GLY A O 1
ATOM 991 N N . GLY A 1 127 ? -0.452 -5.636 -14.769 1.00 94.31 127 GLY A N 1
ATOM 992 C CA . GLY A 1 127 ? -1.215 -5.827 -13.534 1.00 94.31 127 GLY A CA 1
ATOM 993 C C . GLY A 1 127 ? -0.367 -6.304 -12.351 1.00 94.31 127 GLY A C 1
ATOM 994 O O . GLY A 1 127 ? 0.840 -6.491 -12.498 1.00 94.31 127 GLY A O 1
ATOM 995 N N . PRO A 1 128 ? -0.985 -6.525 -11.174 1.00 97.06 128 PRO A N 1
ATOM 996 C CA . PRO A 1 128 ? -0.263 -7.011 -10.004 1.00 97.06 128 PRO A CA 1
ATOM 997 C C . PRO A 1 128 ? 0.177 -8.469 -10.186 1.00 97.06 128 PRO A C 1
ATOM 999 O O . PRO A 1 128 ? -0.367 -9.199 -11.031 1.00 97.06 128 PRO A O 1
ATOM 1002 N N . THR A 1 129 ? 1.127 -8.916 -9.364 1.00 97.25 129 THR A N 1
ATOM 1003 C CA . THR A 1 129 ? 1.619 -10.299 -9.380 1.00 97.25 129 THR A CA 1
ATOM 1004 C C . THR A 1 129 ? 0.489 -11.294 -9.119 1.00 97.25 129 THR A C 1
ATOM 1006 O O . THR A 1 129 ? -0.551 -10.996 -8.520 1.00 97.25 129 THR A O 1
ATOM 1009 N N . ARG A 1 130 ? 0.698 -12.544 -9.544 1.00 96.94 130 ARG A N 1
ATOM 1010 C CA . ARG A 1 130 ? -0.234 -13.631 -9.219 1.00 96.94 130 ARG A CA 1
ATOM 1011 C C . ARG A 1 130 ? -0.326 -13.861 -7.706 1.00 96.94 130 ARG A C 1
ATOM 1013 O O . ARG A 1 130 ? -1.404 -14.216 -7.235 1.00 96.94 130 ARG A O 1
ATOM 1020 N N . GLY A 1 131 ? 0.774 -13.669 -6.973 1.00 97.44 131 GLY A N 1
ATOM 1021 C CA . GLY A 1 131 ? 0.808 -13.762 -5.514 1.00 97.44 131 GLY A CA 1
ATOM 1022 C C . GLY A 1 131 ? -0.150 -12.764 -4.875 1.00 97.44 131 GLY A C 1
ATOM 1023 O O . GLY A 1 131 ? -1.070 -13.173 -4.169 1.00 97.44 131 GLY A O 1
ATOM 1024 N N . ILE A 1 132 ? -0.018 -11.483 -5.220 1.00 98.12 132 ILE A N 1
ATOM 1025 C CA . ILE A 1 132 ? -0.870 -10.410 -4.698 1.00 98.12 132 ILE A CA 1
ATOM 1026 C C . ILE A 1 132 ? -2.343 -10.623 -5.067 1.00 98.12 132 ILE A C 1
ATOM 1028 O O . ILE A 1 132 ? -3.217 -10.488 -4.214 1.00 98.12 132 ILE A O 1
ATOM 1032 N N . LYS A 1 133 ? -2.646 -11.068 -6.295 1.00 97.94 133 LYS A N 1
ATOM 1033 C CA . LYS A 1 133 ? -4.028 -11.426 -6.673 1.00 97.94 133 LYS A CA 1
ATOM 1034 C C . LYS A 1 133 ? -4.614 -12.507 -5.760 1.00 97.94 133 LYS A C 1
ATOM 1036 O O . LYS A 1 133 ? -5.723 -12.338 -5.264 1.00 97.94 133 LYS A O 1
ATOM 1041 N N . LYS A 1 134 ? -3.861 -13.587 -5.514 1.00 97.75 134 LYS A N 1
ATOM 1042 C CA . LYS A 1 134 ? -4.283 -14.677 -4.617 1.00 97.75 134 LYS A CA 1
ATOM 1043 C C . LYS A 1 134 ? -4.408 -14.216 -3.168 1.00 97.75 134 LYS A C 1
ATOM 1045 O O . LYS A 1 134 ? -5.252 -14.731 -2.446 1.00 97.75 134 LYS A O 1
ATOM 1050 N N . PHE A 1 135 ? -3.557 -13.295 -2.730 1.00 98.12 135 PHE A N 1
ATOM 1051 C CA . PHE A 1 135 ? -3.650 -12.705 -1.401 1.00 98.12 135 PHE A CA 1
ATOM 1052 C C . PHE A 1 135 ? -4.963 -11.932 -1.235 1.00 98.12 135 PHE A C 1
ATOM 1054 O O . PHE A 1 135 ? -5.702 -12.214 -0.298 1.00 98.12 135 PHE A O 1
ATOM 1061 N N . ILE A 1 136 ? -5.322 -11.079 -2.201 1.00 98.06 136 ILE A N 1
ATOM 1062 C CA . ILE A 1 136 ? -6.606 -10.356 -2.206 1.00 98.06 136 ILE A CA 1
ATOM 1063 C C . ILE A 1 136 ? -7.800 -11.328 -2.212 1.00 98.06 136 ILE A C 1
ATOM 1065 O O . ILE A 1 136 ? -8.758 -11.123 -1.473 1.00 98.06 136 ILE A O 1
ATOM 1069 N N . ASP A 1 137 ? -7.731 -12.430 -2.972 1.00 97.44 137 ASP A N 1
ATOM 1070 C CA . ASP A 1 137 ? -8.777 -13.470 -2.948 1.00 97.44 137 ASP A CA 1
ATOM 1071 C C . ASP A 1 137 ? -8.970 -14.095 -1.554 1.00 97.44 137 ASP A C 1
ATOM 1073 O O . ASP A 1 137 ? -10.069 -14.536 -1.215 1.00 97.44 137 ASP A O 1
ATOM 1077 N N . LYS A 1 138 ? -7.908 -14.158 -0.739 1.00 97.19 138 LYS A N 1
ATOM 1078 C CA . LYS A 1 138 ? -7.985 -14.656 0.640 1.00 97.19 138 LYS A CA 1
ATOM 1079 C C . LYS A 1 138 ? -8.538 -13.610 1.604 1.00 97.19 138 LYS A C 1
ATOM 1081 O O . LYS A 1 138 ? -9.265 -14.007 2.506 1.00 97.19 138 LYS A O 1
ATOM 1086 N N . LEU A 1 139 ? -8.258 -12.318 1.400 1.00 96.44 139 LEU A N 1
ATOM 1087 C CA . LEU A 1 139 ? -8.807 -11.237 2.235 1.00 96.44 139 LEU A CA 1
ATOM 1088 C C . LEU A 1 139 ? -10.339 -11.268 2.277 1.00 96.44 139 LEU A C 1
ATOM 1090 O O . LEU A 1 139 ? -10.925 -11.063 3.333 1.00 96.44 139 LEU A O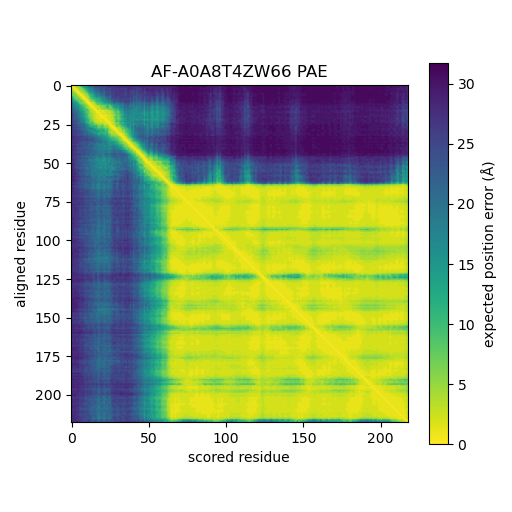 1
ATOM 1094 N N . GLY A 1 140 ? -10.982 -11.619 1.161 1.00 92.38 140 GLY A N 1
ATOM 1095 C CA . GLY A 1 140 ? -12.439 -11.759 1.078 1.00 92.38 140 GLY A CA 1
ATOM 1096 C C . GLY A 1 140 ? -13.062 -12.831 1.977 1.00 92.38 140 GLY A C 1
ATOM 1097 O O . GLY A 1 140 ? -14.281 -12.886 2.109 1.00 92.38 140 GLY A O 1
ATOM 1098 N N . LYS A 1 141 ? -12.244 -13.697 2.583 1.00 94.88 141 LYS A N 1
ATOM 1099 C CA . LYS A 1 141 ? -12.681 -14.763 3.497 1.00 94.88 141 LYS A CA 1
ATOM 1100 C C . LYS A 1 141 ? -12.457 -14.415 4.971 1.00 94.88 141 LYS A C 1
ATOM 1102 O O . LYS A 1 141 ? -12.748 -15.245 5.826 1.00 94.88 141 LYS A O 1
ATOM 1107 N N . LEU A 1 142 ? -11.893 -13.242 5.256 1.00 95.06 142 LEU A N 1
ATOM 1108 C CA . LEU A 1 142 ? -11.517 -12.801 6.597 1.00 95.06 142 LEU A CA 1
ATOM 1109 C C . LEU A 1 142 ? -12.524 -11.787 7.147 1.00 95.06 142 LEU A C 1
ATOM 1111 O O . LEU A 1 142 ? -13.249 -11.143 6.387 1.00 95.06 142 LEU A O 1
ATOM 1115 N N . GLN A 1 143 ? -12.532 -11.623 8.470 1.00 92.81 143 GLN A N 1
ATOM 1116 C CA . GLN A 1 143 ? -13.334 -10.607 9.151 1.00 92.81 143 GLN A CA 1
ATOM 1117 C C . GLN A 1 143 ? -12.542 -9.299 9.178 1.00 92.81 143 GLN A C 1
ATOM 1119 O O . GLN A 1 143 ? -11.610 -9.122 9.964 1.00 92.81 143 GLN A O 1
ATOM 1124 N N . LEU A 1 144 ? -12.856 -8.412 8.234 1.00 94.56 144 LEU A N 1
ATOM 1125 C CA . LEU A 1 144 ? -12.148 -7.148 8.013 1.00 94.56 144 LEU A CA 1
ATOM 11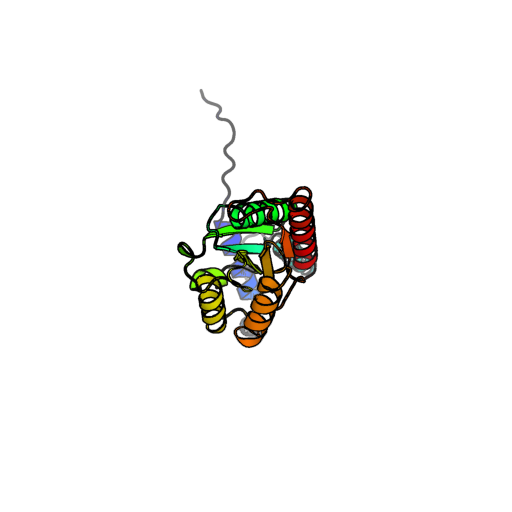26 C C . LEU A 1 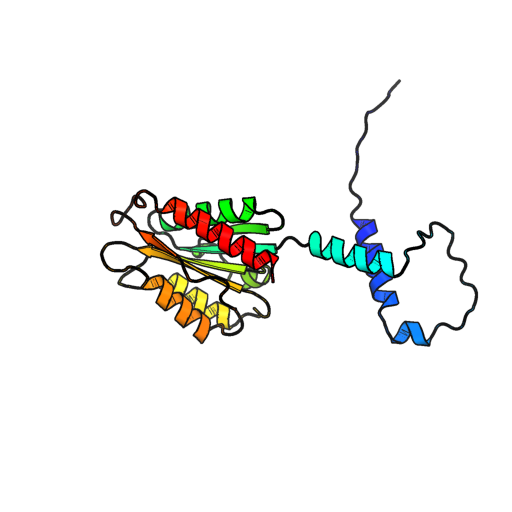144 ? -13.052 -5.924 8.228 1.00 94.56 144 LEU A C 1
ATOM 1128 O O . LEU A 1 144 ? -12.764 -4.836 7.735 1.00 94.56 144 LEU A O 1
ATOM 1132 N N . GLU A 1 145 ? -14.162 -6.096 8.944 1.00 92.19 145 GLU A N 1
ATOM 1133 C CA . GLU A 1 145 ? -15.077 -5.022 9.311 1.00 92.19 145 GLU A CA 1
ATOM 1134 C C . GLU A 1 145 ? -14.356 -3.900 10.066 1.00 92.19 145 GLU A C 1
ATOM 1136 O O . GLU A 1 145 ? -13.581 -4.139 10.989 1.00 92.19 145 GLU A O 1
ATOM 1141 N N . GLY A 1 146 ? -14.622 -2.656 9.660 1.00 93.19 146 GLY A N 1
ATOM 1142 C CA . GLY A 1 146 ? -14.013 -1.469 10.266 1.00 93.19 146 GLY A CA 1
ATOM 1143 C C . GLY A 1 146 ? -12.562 -1.214 9.848 1.00 93.19 146 GLY A C 1
ATOM 1144 O O . GLY A 1 146 ? -12.026 -0.168 10.192 1.00 93.19 146 GLY A O 1
ATOM 1145 N N . LYS A 1 147 ? -11.945 -2.114 9.072 1.00 96.12 147 LYS A N 1
ATOM 1146 C CA . LYS A 1 147 ? -10.571 -1.961 8.586 1.00 96.12 147 LYS A CA 1
ATOM 1147 C C . LYS A 1 147 ? -10.531 -1.240 7.247 1.00 96.12 147 LYS A C 1
ATOM 1149 O O . LYS A 1 147 ? -11.500 -1.230 6.476 1.00 96.12 147 LYS A O 1
ATOM 1154 N N . VAL A 1 148 ? -9.371 -0.673 6.943 1.00 98.25 148 VAL A N 1
ATOM 1155 C CA . VAL A 1 148 ? -9.152 0.096 5.716 1.00 98.25 148 VAL A CA 1
ATOM 1156 C C . VAL A 1 148 ? -7.980 -0.425 4.892 1.00 98.25 148 VAL A C 1
ATOM 1158 O O . VAL A 1 148 ? -7.119 -1.151 5.390 1.00 98.25 148 VAL A O 1
ATOM 1161 N N . PHE A 1 149 ? -7.930 -0.044 3.617 1.00 98.69 149 PHE A N 1
ATOM 1162 C CA . PHE A 1 149 ? -6.825 -0.381 2.729 1.00 98.69 149 PHE A CA 1
ATOM 1163 C C . PHE A 1 149 ? -6.382 0.771 1.837 1.00 98.69 149 PHE A C 1
ATOM 1165 O O . PHE A 1 149 ? -7.164 1.654 1.484 1.00 98.69 149 PHE A O 1
ATOM 1172 N N . ALA A 1 150 ? -5.128 0.692 1.408 1.00 98.75 150 ALA A N 1
ATOM 1173 C CA . ALA A 1 150 ? -4.603 1.433 0.270 1.00 98.75 150 ALA A CA 1
ATOM 1174 C C . ALA A 1 150 ? -3.645 0.529 -0.515 1.00 98.75 150 ALA A C 1
ATOM 1176 O O . ALA A 1 150 ? -3.176 -0.493 -0.007 1.00 98.75 150 ALA A O 1
ATOM 1177 N N . VAL A 1 151 ? -3.355 0.873 -1.766 1.00 98.88 151 VAL A N 1
ATOM 1178 C CA . VAL A 1 151 ? -2.483 0.056 -2.618 1.00 98.88 151 VAL A CA 1
ATOM 1179 C C . VAL A 1 151 ? -1.380 0.893 -3.240 1.00 98.88 151 VAL A C 1
ATOM 1181 O O . VAL A 1 151 ? -1.524 2.102 -3.409 1.00 98.88 151 VAL A O 1
ATOM 1184 N N . PHE A 1 152 ? -0.278 0.252 -3.606 1.00 98.81 152 PHE A N 1
ATOM 1185 C CA . PHE A 1 152 ? 0.766 0.889 -4.395 1.00 98.81 152 PHE A CA 1
ATOM 1186 C C . PHE A 1 152 ? 1.403 -0.089 -5.375 1.00 98.81 152 PHE A C 1
ATOM 1188 O O . PHE A 1 152 ? 1.453 -1.298 -5.140 1.00 98.81 152 PHE A O 1
ATOM 1195 N N . ASP A 1 153 ? 1.914 0.430 -6.484 1.00 98.38 153 ASP A N 1
ATOM 1196 C CA . ASP A 1 153 ? 2.687 -0.350 -7.434 1.00 98.38 153 ASP A CA 1
ATOM 1197 C C . ASP A 1 153 ? 4.041 0.281 -7.760 1.00 98.38 153 ASP A C 1
ATOM 1199 O O . ASP A 1 153 ? 4.331 1.438 -7.448 1.00 98.38 153 ASP A O 1
ATOM 1203 N N . THR A 1 154 ? 4.895 -0.525 -8.381 1.00 97.69 154 THR A N 1
ATOM 1204 C CA . THR A 1 154 ? 6.038 -0.014 -9.135 1.00 97.69 154 THR A CA 1
ATOM 1205 C C . THR A 1 154 ? 5.876 -0.397 -10.595 1.00 97.69 154 THR A C 1
ATOM 1207 O O . THR A 1 154 ? 5.674 -1.580 -10.890 1.00 97.69 154 THR A O 1
ATOM 1210 N N . TYR A 1 155 ? 6.022 0.561 -11.504 1.00 96.12 155 TYR A N 1
ATOM 1211 C CA . TYR A 1 155 ? 5.806 0.361 -12.935 1.00 96.12 155 TYR A CA 1
ATOM 1212 C C . TYR A 1 155 ? 6.999 0.832 -13.775 1.00 96.12 155 TYR A C 1
ATOM 1214 O O . TYR A 1 155 ? 7.846 1.611 -13.338 1.00 96.12 155 TYR A O 1
ATOM 1222 N N . MET A 1 156 ? 7.042 0.361 -15.021 1.00 92.44 156 MET A N 1
ATOM 1223 C CA . MET A 1 156 ? 7.982 0.816 -16.043 1.00 92.44 156 MET A CA 1
ATOM 1224 C C . MET A 1 156 ? 7.243 1.068 -17.360 1.00 92.44 156 MET A C 1
ATOM 1226 O O . MET A 1 156 ? 6.146 0.550 -17.588 1.00 92.44 156 MET A O 1
ATOM 1230 N N . GLY A 1 157 ? 7.844 1.862 -18.246 1.00 89.12 157 GLY A N 1
ATOM 1231 C CA . GLY A 1 157 ? 7.268 2.152 -19.557 1.00 89.12 157 GLY A CA 1
ATOM 1232 C C . GLY A 1 157 ? 5.875 2.784 -19.463 1.00 89.12 157 GLY A C 1
ATOM 1233 O O . GLY A 1 157 ? 5.705 3.834 -18.851 1.00 89.12 157 GLY A O 1
ATOM 1234 N N . LYS A 1 158 ? 4.888 2.143 -20.098 1.00 88.19 158 LYS A N 1
ATOM 1235 C CA . LYS A 1 158 ? 3.518 2.658 -20.306 1.00 88.19 158 LYS A CA 1
ATOM 1236 C C . LYS A 1 158 ? 2.475 2.038 -19.367 1.00 88.19 158 LYS A C 1
ATOM 1238 O O . LYS A 1 158 ? 1.278 2.225 -19.562 1.00 88.19 158 LYS A O 1
ATOM 1243 N N . ASP A 1 159 ? 2.910 1.280 -18.365 1.00 90.12 159 ASP A N 1
ATOM 1244 C CA . ASP A 1 159 ? 2.009 0.543 -17.472 1.00 90.12 159 ASP A CA 1
ATOM 1245 C C . ASP A 1 159 ? 1.563 1.339 -16.232 1.00 90.12 159 ASP A C 1
ATOM 1247 O O . ASP A 1 159 ? 1.115 0.743 -15.255 1.00 90.12 159 ASP A O 1
ATOM 1251 N N . PHE A 1 160 ? 1.645 2.672 -16.284 1.00 94.81 160 PHE A N 1
ATOM 1252 C CA . PHE A 1 160 ? 1.210 3.574 -15.215 1.00 94.81 160 PHE A CA 1
ATOM 1253 C C . PHE A 1 160 ? -0.201 3.226 -14.706 1.00 94.81 160 PHE A C 1
ATOM 1255 O O . PHE A 1 160 ? -1.118 3.028 -15.506 1.00 94.81 160 PHE A O 1
ATOM 1262 N N . GLU A 1 161 ? -0.352 3.106 -13.381 1.00 95.25 161 GLU A N 1
ATOM 1263 C CA . GLU A 1 161 ? -1.595 2.806 -12.644 1.00 95.25 161 GLU A CA 1
ATOM 1264 C C . GLU A 1 161 ? -2.298 1.480 -12.947 1.00 95.25 161 GLU A C 1
ATOM 1266 O O . GLU A 1 161 ? -3.295 1.151 -12.300 1.00 95.25 161 GLU A O 1
ATOM 1271 N N . LYS A 1 162 ? -1.811 0.669 -13.893 1.00 96.44 162 LYS A N 1
ATOM 1272 C CA . LYS A 1 162 ? -2.526 -0.555 -14.280 1.00 96.44 162 LYS A CA 1
ATOM 1273 C C . LYS A 1 162 ? -2.630 -1.554 -13.134 1.00 96.44 162 LYS A C 1
ATOM 1275 O O . LYS A 1 162 ? -3.665 -2.209 -13.009 1.00 96.44 162 LYS A O 1
ATOM 1280 N N . ALA A 1 163 ? -1.577 -1.717 -12.326 1.00 97.00 163 ALA A N 1
ATOM 1281 C CA . ALA A 1 163 ? -1.645 -2.651 -11.210 1.00 97.00 163 ALA A CA 1
ATOM 1282 C C . ALA A 1 163 ? -2.442 -2.070 -10.041 1.00 97.00 163 ALA A C 1
ATOM 1284 O O . ALA A 1 163 ? -3.252 -2.802 -9.478 1.00 97.00 163 ALA A O 1
ATOM 1285 N N . VAL A 1 164 ? -2.285 -0.774 -9.743 1.00 98.19 164 VAL A N 1
ATOM 1286 C CA . VAL A 1 164 ? -3.103 -0.054 -8.751 1.00 98.19 164 VAL A CA 1
ATOM 1287 C C . VAL A 1 164 ? -4.596 -0.236 -9.026 1.00 98.19 164 VAL A C 1
ATOM 1289 O O . VAL A 1 164 ? -5.287 -0.809 -8.188 1.00 98.19 164 VAL A O 1
ATOM 1292 N N . LYS A 1 165 ? -5.076 0.131 -10.222 1.00 98.12 165 LYS A N 1
ATOM 1293 C CA . LYS A 1 165 ? -6.504 0.034 -10.582 1.00 98.12 165 LYS A CA 1
ATOM 1294 C C . LYS A 1 165 ? -7.034 -1.388 -10.433 1.00 98.12 165 LYS A C 1
ATOM 1296 O O . LYS A 1 165 ? -8.036 -1.615 -9.767 1.00 98.12 165 LYS A O 1
ATOM 1301 N N . LYS A 1 166 ? -6.289 -2.371 -10.947 1.00 98.25 166 LYS A N 1
ATOM 1302 C CA . LYS A 1 166 ? -6.661 -3.789 -10.835 1.00 98.25 166 LYS A CA 1
ATOM 1303 C C . LYS A 1 166 ? -6.661 -4.307 -9.398 1.00 98.25 166 LYS A C 1
ATOM 1305 O O . LYS A 1 166 ? -7.411 -5.232 -9.102 1.00 98.25 166 LYS A O 1
ATOM 1310 N N . MET A 1 167 ? -5.794 -3.795 -8.523 1.00 98.50 167 MET A N 1
ATOM 1311 C CA . MET A 1 167 ? -5.822 -4.157 -7.105 1.00 98.50 167 MET A CA 1
ATOM 1312 C C . MET A 1 167 ? -7.027 -3.530 -6.411 1.00 98.50 167 MET A C 1
ATOM 1314 O O . MET A 1 167 ? -7.736 -4.256 -5.725 1.00 98.50 167 MET A O 1
ATOM 1318 N N . GLU A 1 168 ? -7.293 -2.238 -6.621 1.00 98.50 168 GLU A N 1
ATOM 1319 C CA . GLU A 1 168 ? -8.458 -1.557 -6.041 1.00 98.50 168 GLU A CA 1
ATOM 1320 C C . GLU A 1 168 ? -9.770 -2.229 -6.463 1.00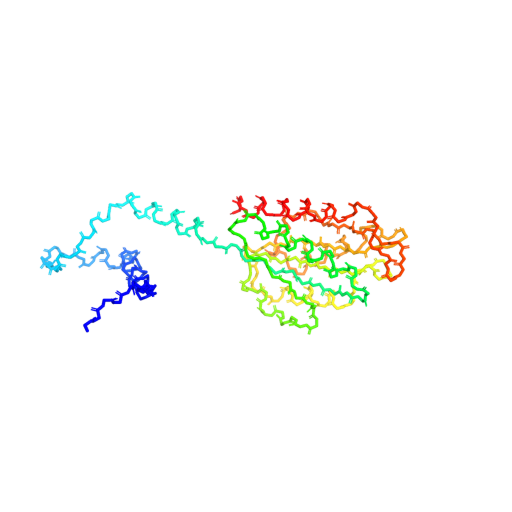 98.50 168 GLU A C 1
ATOM 1322 O O . GLU A 1 168 ? -10.539 -2.644 -5.599 1.00 98.50 168 GLU A O 1
ATOM 1327 N N . GLU A 1 169 ? -9.980 -2.435 -7.768 1.00 98.31 169 GLU A N 1
ATOM 1328 C CA . GLU A 1 169 ? -11.157 -3.126 -8.315 1.00 98.31 169 GLU A CA 1
ATOM 1329 C C . GLU A 1 169 ? -11.338 -4.510 -7.683 1.00 98.31 169 GLU A C 1
ATOM 1331 O O . GLU A 1 169 ? -12.421 -4.869 -7.219 1.00 98.31 169 GLU A O 1
ATOM 1336 N N . LYS A 1 170 ? -10.251 -5.287 -7.610 1.00 98.44 170 LYS A N 1
ATOM 1337 C CA . LYS A 1 170 ? -10.291 -6.640 -7.057 1.00 98.44 170 LYS A CA 1
ATOM 1338 C C . LYS A 1 170 ? -10.569 -6.645 -5.553 1.00 98.44 170 LYS A C 1
ATOM 1340 O O . LYS A 1 170 ? -11.252 -7.551 -5.083 1.00 98.44 170 LYS A O 1
ATOM 1345 N N . ILE A 1 171 ? -10.045 -5.684 -4.792 1.00 98.38 171 ILE A N 1
ATOM 1346 C CA . ILE A 1 171 ? -10.323 -5.566 -3.353 1.00 98.38 171 ILE A CA 1
ATOM 1347 C C . ILE A 1 171 ? -11.785 -5.175 -3.142 1.00 98.38 171 ILE A C 1
ATOM 1349 O O . ILE A 1 171 ? -12.453 -5.810 -2.333 1.00 98.38 171 ILE A O 1
ATOM 1353 N N . SER A 1 172 ? -12.312 -4.220 -3.911 1.00 97.19 172 SER A N 1
ATOM 1354 C CA . SER A 1 172 ? -13.729 -3.850 -3.852 1.00 97.19 172 SER A CA 1
ATOM 1355 C C . SER A 1 172 ? -14.660 -5.019 -4.195 1.00 97.19 172 SER A C 1
ATOM 1357 O O . SER A 1 172 ? -15.699 -5.170 -3.559 1.00 97.19 172 SER A O 1
ATOM 1359 N N . GLU A 1 173 ? -14.281 -5.875 -5.149 1.00 97.69 173 GLU A N 1
ATOM 1360 C CA . GLU A 1 173 ? -15.050 -7.075 -5.508 1.00 97.69 173 GLU A CA 1
ATOM 1361 C C . GLU A 1 173 ? -14.951 -8.179 -4.440 1.00 97.69 173 GLU A C 1
ATOM 1363 O O . GLU A 1 173 ? -15.954 -8.783 -4.063 1.00 97.69 173 GLU A O 1
ATOM 1368 N N . LYS A 1 174 ? -13.735 -8.492 -3.973 1.00 97.62 174 LYS A N 1
ATOM 1369 C CA . LYS A 1 174 ? -13.483 -9.669 -3.123 1.00 97.62 174 LYS A CA 1
ATOM 1370 C C . LYS A 1 174 ? -13.636 -9.391 -1.636 1.00 97.62 174 LYS A C 1
ATOM 1372 O O . LYS A 1 174 ? -14.039 -10.291 -0.910 1.00 97.62 174 LYS A O 1
ATOM 1377 N N . ALA A 1 175 ? -13.317 -8.187 -1.181 1.00 95.81 175 ALA A N 1
ATOM 1378 C CA . ALA A 1 175 ? -13.339 -7.784 0.221 1.00 95.81 175 ALA A CA 1
ATOM 1379 C C . ALA A 1 175 ? -14.101 -6.453 0.399 1.00 95.81 175 ALA A C 1
ATOM 1381 O O . ALA A 1 175 ? -13.530 -5.487 0.901 1.00 95.81 175 ALA A O 1
ATOM 1382 N N . PRO A 1 176 ? -15.402 -6.383 0.050 1.00 93.81 176 PRO A N 1
ATOM 1383 C CA . PRO A 1 176 ? -16.180 -5.133 0.054 1.00 93.81 176 PRO A CA 1
ATOM 1384 C C . PRO A 1 176 ? -16.303 -4.457 1.432 1.00 93.81 176 PRO A C 1
ATOM 1386 O O . PRO A 1 176 ? -16.703 -3.300 1.528 1.00 93.81 176 PRO A O 1
ATOM 1389 N N . ARG A 1 177 ? -15.976 -5.175 2.512 1.00 91.19 177 ARG A N 1
ATOM 1390 C CA . ARG A 1 177 ? -15.974 -4.661 3.891 1.00 91.19 177 ARG A CA 1
ATOM 1391 C C . ARG A 1 177 ? -14.716 -3.860 4.229 1.00 91.19 177 ARG A C 1
ATOM 1393 O O . ARG A 1 177 ? -14.743 -3.075 5.171 1.00 91.19 177 ARG A O 1
ATOM 1400 N N . LEU A 1 178 ? -13.648 -4.050 3.455 1.00 95.75 178 LEU A N 1
ATOM 1401 C CA . LEU A 1 178 ? -12.383 -3.343 3.585 1.00 95.75 178 LEU A CA 1
ATOM 1402 C C . LEU A 1 178 ? -12.479 -2.038 2.784 1.00 95.75 178 LEU A C 1
ATOM 1404 O O . LEU A 1 178 ? -12.574 -2.056 1.557 1.00 95.75 178 LEU A O 1
ATOM 1408 N N . LYS A 1 179 ? -12.506 -0.893 3.471 1.00 96.62 179 LYS A N 1
ATOM 1409 C CA . LYS A 1 179 ? -12.757 0.407 2.825 1.00 96.62 179 LYS A CA 1
ATOM 1410 C C . LYS A 1 179 ? -11.472 1.043 2.312 1.00 96.62 179 LYS A C 1
ATOM 1412 O O . LYS A 1 179 ? -10.452 1.020 2.993 1.00 96.62 179 LYS A O 1
ATOM 1417 N N . LYS A 1 180 ? -11.524 1.659 1.131 1.00 98.12 180 LYS A N 1
ATOM 1418 C CA . LYS A 1 180 ? -10.378 2.393 0.588 1.00 98.12 180 LYS A CA 1
ATOM 1419 C C . LYS A 1 180 ? -10.152 3.676 1.392 1.00 98.12 180 LYS A C 1
ATOM 1421 O O . LYS A 1 180 ? -11.084 4.466 1.514 1.00 98.12 180 LYS A O 1
ATOM 1426 N N . ILE A 1 181 ? -8.940 3.880 1.915 1.00 98.12 181 ILE A N 1
ATOM 1427 C CA . ILE A 1 181 ? -8.563 5.108 2.643 1.00 98.12 181 ILE A CA 1
ATOM 1428 C C . ILE A 1 181 ? -7.847 6.126 1.758 1.00 98.12 181 ILE A C 1
ATOM 1430 O O . ILE A 1 181 ? -7.875 7.309 2.037 1.00 98.12 181 ILE A O 1
ATOM 1434 N N . ALA A 1 182 ? -7.195 5.714 0.677 1.00 97.69 182 ALA A N 1
ATOM 1435 C CA . ALA A 1 182 ? -6.549 6.641 -0.247 1.00 97.69 182 ALA A CA 1
ATOM 1436 C C . ALA A 1 182 ? -6.514 6.043 -1.652 1.00 97.69 182 ALA A C 1
ATOM 1438 O O . ALA A 1 182 ? -6.488 4.819 -1.799 1.00 97.69 182 ALA A O 1
ATOM 1439 N N . ASP A 1 183 ? -6.494 6.903 -2.670 1.00 98.31 183 ASP A N 1
ATOM 1440 C CA . ASP A 1 183 ? -6.201 6.480 -4.040 1.00 98.31 183 ASP A CA 1
ATOM 1441 C C . ASP A 1 183 ? -4.795 5.895 -4.117 1.00 98.31 183 ASP A C 1
ATOM 1443 O O . ASP A 1 183 ? -3.861 6.433 -3.521 1.00 98.31 183 ASP A O 1
ATOM 1447 N N . GLY A 1 184 ? -4.644 4.775 -4.820 1.00 98.06 184 GLY A N 1
ATOM 1448 C CA . GLY A 1 184 ? -3.379 4.064 -4.853 1.00 98.06 184 GLY A CA 1
ATOM 1449 C C . GLY A 1 184 ? -2.243 4.824 -5.542 1.00 98.06 184 GLY A C 1
ATOM 1450 O O . GLY A 1 184 ? -2.439 5.642 -6.439 1.00 98.06 184 GLY A O 1
ATOM 1451 N N . LEU A 1 185 ? -1.017 4.504 -5.137 1.00 98.62 185 LEU A N 1
ATOM 1452 C CA . LEU A 1 185 ? 0.202 5.176 -5.584 1.00 98.62 185 LEU A CA 1
ATOM 1453 C C . LEU A 1 185 ? 0.951 4.339 -6.628 1.00 98.62 185 LEU A C 1
ATOM 1455 O O . LEU A 1 185 ? 1.260 3.180 -6.378 1.00 98.62 185 LEU A O 1
ATOM 1459 N N . SER A 1 186 ? 1.314 4.924 -7.771 1.00 98.25 186 SER A N 1
ATOM 1460 C CA . SER A 1 186 ? 2.158 4.253 -8.775 1.00 98.25 186 SER A CA 1
ATOM 1461 C C . SER A 1 186 ? 3.540 4.884 -8.862 1.00 98.25 186 SER A C 1
ATOM 1463 O O . SER A 1 186 ? 3.651 6.071 -9.167 1.00 98.25 186 SER A O 1
ATOM 1465 N N . ILE A 1 187 ? 4.588 4.085 -8.643 1.00 98.31 187 ILE A N 1
ATOM 1466 C CA . ILE A 1 187 ? 5.980 4.551 -8.590 1.00 98.31 187 ILE A CA 1
ATOM 1467 C C . ILE A 1 187 ? 6.777 4.131 -9.824 1.00 98.31 187 ILE A C 1
ATOM 1469 O O . ILE A 1 187 ? 6.888 2.946 -10.147 1.00 98.31 187 ILE A O 1
ATOM 1473 N N . LYS A 1 188 ? 7.372 5.108 -10.512 1.00 97.56 188 LYS A N 1
ATOM 1474 C CA . LYS A 1 188 ? 8.140 4.873 -11.737 1.00 97.56 188 LYS A CA 1
ATOM 1475 C C . LYS A 1 188 ? 9.513 4.273 -11.443 1.00 97.56 188 LYS A C 1
ATOM 1477 O O . LYS A 1 188 ? 10.254 4.743 -10.583 1.00 97.56 188 LYS A O 1
ATOM 1482 N N . VAL A 1 189 ? 9.892 3.283 -12.241 1.00 96.88 189 VAL A N 1
ATOM 1483 C CA . VAL A 1 189 ? 11.204 2.629 -12.218 1.00 96.88 189 VAL A CA 1
ATOM 1484 C C . VAL A 1 189 ? 11.863 2.778 -13.596 1.00 96.88 189 VAL A C 1
ATOM 1486 O O . VAL A 1 189 ? 11.199 2.617 -14.622 1.00 96.88 189 VAL A O 1
ATOM 1489 N N . GLN A 1 190 ? 13.159 3.106 -13.645 1.00 93.75 190 GLN A N 1
ATOM 1490 C CA . GLN A 1 190 ? 13.886 3.427 -14.890 1.00 93.75 190 GLN A CA 1
ATOM 1491 C C . GLN A 1 190 ? 14.291 2.197 -15.723 1.00 93.75 190 GLN A C 1
ATOM 1493 O O . GLN A 1 190 ? 14.760 2.334 -16.850 1.00 93.75 190 GLN A O 1
ATOM 1498 N N . GLY A 1 191 ? 14.070 0.987 -15.210 1.00 90.25 191 GLY A N 1
ATOM 1499 C CA . GLY A 1 191 ? 14.355 -0.258 -15.912 1.00 90.25 191 GLY A CA 1
ATOM 1500 C C . GLY A 1 191 ? 13.858 -1.474 -15.141 1.00 90.25 191 GLY A C 1
ATOM 1501 O O . GLY A 1 191 ? 13.316 -1.350 -14.044 1.00 90.25 191 GLY A O 1
ATOM 1502 N N . ILE A 1 192 ? 14.080 -2.671 -15.696 1.00 87.94 192 ILE A N 1
ATOM 1503 C CA . ILE A 1 192 ? 13.598 -3.929 -15.100 1.00 87.94 192 ILE A CA 1
ATOM 1504 C C . ILE A 1 192 ? 14.098 -4.103 -13.663 1.00 87.94 192 ILE A C 1
ATOM 1506 O O . ILE A 1 192 ? 13.325 -4.486 -12.789 1.00 87.94 192 ILE A O 1
ATOM 1510 N N . LYS A 1 193 ? 15.378 -3.809 -13.417 1.00 93.44 193 LYS A N 1
ATOM 1511 C CA . LYS A 1 193 ? 15.999 -3.950 -12.094 1.00 93.44 193 LYS A CA 1
ATOM 1512 C C . LYS A 1 193 ? 15.923 -2.686 -11.241 1.00 93.44 193 LYS A C 1
ATOM 1514 O O . LYS A 1 193 ? 16.176 -2.776 -10.047 1.00 93.44 193 LYS A O 1
ATOM 1519 N N . GLY A 1 194 ? 15.557 -1.538 -11.804 1.00 92.50 194 GLY A N 1
ATOM 1520 C CA . GLY A 1 194 ? 15.740 -0.251 -11.138 1.00 92.50 194 GLY A CA 1
ATOM 1521 C C . GLY A 1 194 ? 16.647 0.711 -11.905 1.00 92.50 194 GLY A C 1
ATOM 1522 O O . GLY A 1 194 ? 17.020 0.415 -13.044 1.00 92.50 194 GLY A O 1
ATOM 1523 N N . PRO A 1 195 ? 17.016 1.830 -11.261 1.00 96.25 195 PRO A N 1
ATOM 1524 C CA . PRO A 1 195 ? 16.517 2.261 -9.948 1.00 96.25 195 PRO A CA 1
ATOM 1525 C C . PRO A 1 195 ? 15.087 2.827 -10.021 1.00 96.25 195 PRO A C 1
ATOM 1527 O O . PRO A 1 195 ? 14.520 3.005 -11.105 1.00 96.25 195 PRO A O 1
ATOM 1530 N N . ILE A 1 196 ? 14.496 3.102 -8.855 1.00 97.50 196 ILE A N 1
ATOM 1531 C CA . ILE A 1 196 ? 13.334 3.998 -8.745 1.00 97.50 196 ILE A CA 1
ATOM 1532 C C . ILE A 1 196 ? 13.726 5.353 -9.347 1.00 97.50 196 ILE A C 1
ATOM 1534 O O . ILE A 1 196 ? 14.838 5.827 -9.116 1.00 97.50 196 ILE A O 1
ATOM 1538 N N . ALA A 1 197 ? 12.840 5.951 -10.145 1.00 97.38 197 ALA A N 1
ATOM 1539 C CA . ALA A 1 197 ? 13.123 7.229 -10.782 1.00 97.38 197 ALA A CA 1
ATOM 1540 C C . ALA A 1 197 ? 13.261 8.356 -9.745 1.00 97.38 197 ALA A C 1
ATOM 1542 O O . ALA A 1 197 ? 12.660 8.326 -8.669 1.00 97.38 197 ALA A O 1
ATOM 1543 N N . GLU A 1 198 ? 14.065 9.359 -10.082 1.00 95.94 198 GLU A N 1
ATOM 1544 C CA . GLU A 1 198 ? 14.310 10.509 -9.217 1.00 95.94 198 GLU A CA 1
ATOM 1545 C C . GLU A 1 198 ? 13.002 11.230 -8.845 1.00 95.94 198 GLU A C 1
ATOM 1547 O O . GLU A 1 198 ? 12.078 11.335 -9.652 1.00 95.94 198 GLU A O 1
ATOM 1552 N N . GLY A 1 199 ? 12.903 11.682 -7.593 1.00 94.81 199 GLY A N 1
ATOM 1553 C CA . GLY A 1 199 ? 11.716 12.356 -7.056 1.00 94.81 199 GLY A CA 1
ATOM 1554 C C . GLY A 1 199 ? 10.543 11.436 -6.691 1.00 94.81 199 GLY A C 1
ATOM 1555 O O . GLY A 1 199 ? 9.677 11.838 -5.920 1.00 94.81 199 GLY A O 1
ATOM 1556 N N . GLU A 1 200 ? 10.511 10.180 -7.145 1.00 97.25 200 GLU A N 1
ATOM 1557 C CA . GLU A 1 200 ? 9.376 9.288 -6.869 1.00 97.25 200 GLU A CA 1
ATOM 1558 C C . GLU A 1 200 ? 9.257 8.901 -5.386 1.00 97.25 200 GLU A C 1
ATOM 1560 O O . GLU A 1 200 ? 8.150 8.762 -4.872 1.00 97.25 200 GLU A O 1
ATOM 1565 N N . LEU A 1 201 ? 10.375 8.791 -4.656 1.00 97.12 201 LEU A N 1
ATOM 1566 C CA . LEU A 1 201 ? 10.341 8.496 -3.216 1.00 97.12 201 LEU A CA 1
ATOM 1567 C C . LEU A 1 201 ? 9.679 9.608 -2.392 1.00 97.12 201 LEU A C 1
ATOM 1569 O O . LEU A 1 201 ? 9.138 9.334 -1.323 1.00 97.12 201 LEU A O 1
ATOM 1573 N N . GLN A 1 202 ? 9.684 10.850 -2.882 1.00 98.31 202 GLN A N 1
ATOM 1574 C CA . GLN A 1 202 ? 8.980 11.946 -2.221 1.00 98.31 202 GLN A CA 1
ATOM 1575 C C . GLN A 1 202 ? 7.460 11.718 -2.244 1.00 98.31 202 GLN A C 1
ATOM 1577 O O . GLN A 1 202 ? 6.795 11.920 -1.229 1.00 98.31 202 GLN A O 1
ATOM 1582 N N . LYS A 1 203 ? 6.928 11.163 -3.341 1.00 98.50 203 LYS A N 1
ATOM 1583 C CA . LYS A 1 203 ? 5.513 10.770 -3.449 1.00 98.50 203 LYS A CA 1
ATOM 1584 C C . LYS A 1 203 ? 5.150 9.673 -2.449 1.00 98.50 203 LYS A C 1
ATOM 1586 O O . LYS A 1 203 ? 4.069 9.705 -1.873 1.00 98.50 203 LYS A O 1
ATOM 1591 N N . CYS A 1 204 ? 6.060 8.730 -2.189 1.00 98.44 204 CYS A N 1
ATOM 1592 C CA . CYS A 1 204 ? 5.871 7.700 -1.161 1.00 98.44 204 CYS A CA 1
ATOM 1593 C C . CYS A 1 204 ? 5.705 8.309 0.238 1.00 98.44 204 CYS A C 1
ATOM 1595 O O . CYS A 1 204 ? 4.839 7.879 0.998 1.00 98.44 204 CYS A O 1
ATOM 1597 N N . LYS A 1 205 ? 6.510 9.330 0.565 1.00 98.56 205 LYS A N 1
ATOM 1598 C CA . LYS A 1 205 ? 6.403 10.057 1.839 1.00 98.56 205 LYS A CA 1
ATOM 1599 C C . LYS A 1 205 ? 5.084 10.820 1.932 1.00 98.56 205 LYS A C 1
ATOM 1601 O O . LYS A 1 205 ? 4.396 10.761 2.941 1.00 98.56 205 LYS A O 1
ATOM 1606 N N . GLU A 1 206 ? 4.695 11.522 0.875 1.00 98.50 206 GLU A N 1
ATOM 1607 C CA . GLU A 1 206 ? 3.419 12.248 0.841 1.00 98.50 206 GLU A CA 1
ATOM 1608 C C . GLU A 1 206 ? 2.219 11.308 0.973 1.00 98.50 206 GLU A C 1
ATOM 1610 O O . GLU A 1 206 ? 1.276 11.598 1.708 1.00 98.50 206 GLU A O 1
ATOM 1615 N N . PHE A 1 207 ? 2.289 10.143 0.335 1.00 98.69 207 PHE A N 1
ATOM 1616 C CA . PHE A 1 207 ? 1.280 9.100 0.446 1.00 98.69 207 PHE A CA 1
ATOM 1617 C C . PHE A 1 207 ? 1.168 8.541 1.870 1.00 98.69 207 PHE A C 1
ATOM 1619 O O . PHE A 1 207 ? 0.059 8.454 2.399 1.00 98.69 207 PHE A O 1
ATOM 1626 N N . GLY A 1 208 ? 2.297 8.243 2.524 1.00 98.44 208 GLY A N 1
ATOM 1627 C CA . GLY A 1 208 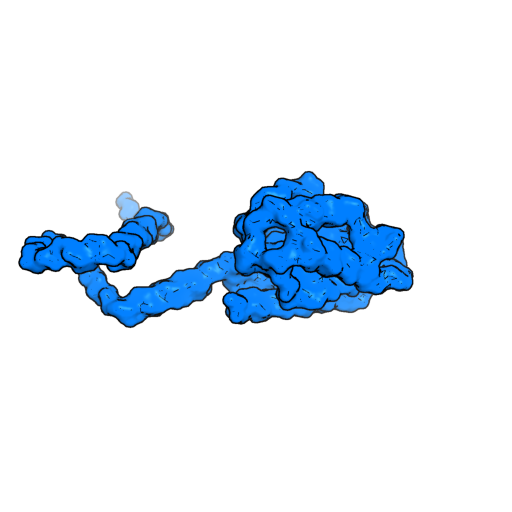? 2.323 7.837 3.932 1.00 98.44 208 GLY A CA 1
ATOM 1628 C C . GLY A 1 208 ? 1.705 8.893 4.856 1.00 98.44 208 GLY A C 1
ATOM 1629 O O . GLY A 1 208 ? 0.815 8.574 5.645 1.00 98.44 208 GLY A O 1
ATOM 1630 N N . LYS A 1 209 ? 2.079 10.171 4.695 1.00 98.31 209 LYS A N 1
ATOM 1631 C CA . LYS A 1 209 ? 1.498 11.302 5.451 1.00 98.31 209 LYS A CA 1
ATOM 1632 C C . LYS A 1 209 ? -0.004 11.464 5.226 1.00 98.31 209 LYS A C 1
ATOM 1634 O O . LYS A 1 209 ? -0.744 11.727 6.178 1.00 98.31 209 LYS A O 1
ATOM 1639 N N . ASN A 1 210 ? -0.464 11.309 3.985 1.00 98.19 210 ASN A N 1
ATOM 1640 C CA . ASN A 1 210 ? -1.885 11.365 3.657 1.00 98.19 210 ASN A CA 1
ATOM 1641 C C . ASN A 1 210 ? -2.658 10.244 4.370 1.00 98.19 210 ASN A C 1
ATOM 1643 O O . ASN A 1 210 ? -3.634 10.519 5.065 1.00 98.19 210 ASN A O 1
ATOM 1647 N N . ILE A 1 211 ? -2.187 8.997 4.270 1.00 98.31 211 ILE A N 1
ATOM 1648 C CA . ILE A 1 211 ? -2.814 7.855 4.950 1.00 98.31 211 ILE A CA 1
ATOM 1649 C C . ILE A 1 211 ? -2.827 8.071 6.464 1.00 98.31 211 ILE A C 1
ATOM 1651 O O . ILE A 1 211 ? -3.876 7.928 7.086 1.00 98.31 211 ILE A O 1
ATOM 1655 N N . ALA A 1 212 ? -1.708 8.493 7.056 1.00 97.25 212 ALA A N 1
ATOM 1656 C CA . ALA A 1 212 ? -1.632 8.778 8.485 1.00 97.25 212 ALA A CA 1
ATOM 1657 C C . ALA A 1 212 ? -2.651 9.838 8.933 1.00 97.25 212 ALA A C 1
ATOM 1659 O O . ALA A 1 212 ? -3.319 9.683 9.954 1.00 97.25 212 ALA A O 1
ATOM 1660 N N . THR A 1 213 ? -2.804 10.905 8.148 1.00 96.25 213 THR A N 1
ATOM 1661 C CA . THR A 1 213 ? -3.773 11.976 8.421 1.00 96.25 213 THR A CA 1
ATOM 1662 C C . THR A 1 213 ? -5.206 11.455 8.397 1.00 96.25 213 THR A C 1
ATOM 1664 O O . THR A 1 213 ? -6.031 11.895 9.193 1.00 96.25 213 THR A O 1
ATOM 1667 N N . GLN A 1 214 ? -5.518 10.531 7.490 1.00 96.06 214 GLN A N 1
ATOM 1668 C CA . GLN A 1 214 ? -6.853 9.950 7.378 1.00 96.06 214 GLN A CA 1
ATOM 1669 C C . GLN A 1 214 ? -7.137 8.915 8.471 1.00 96.06 214 GLN A C 1
ATOM 1671 O O . GLN A 1 214 ? -8.237 8.910 9.021 1.00 96.06 214 GLN A O 1
ATOM 1676 N N . LEU A 1 215 ? -6.143 8.108 8.854 1.00 94.38 215 LEU A N 1
ATOM 1677 C CA . LEU A 1 215 ? -6.272 7.141 9.949 1.00 94.38 215 LEU A CA 1
ATOM 1678 C C . LEU A 1 215 ? -6.580 7.829 11.279 1.00 94.38 215 LEU A C 1
ATOM 1680 O O . LEU A 1 215 ? -7.409 7.349 12.036 1.00 94.38 215 LEU A O 1
ATOM 1684 N N . LYS A 1 216 ? -5.985 8.998 11.529 1.00 88.75 216 LYS A N 1
ATOM 1685 C CA . LYS A 1 216 ? -6.243 9.793 12.741 1.00 88.75 216 LYS A CA 1
ATOM 1686 C C . LYS A 1 216 ? -7.610 10.478 12.785 1.00 88.75 216 LYS A C 1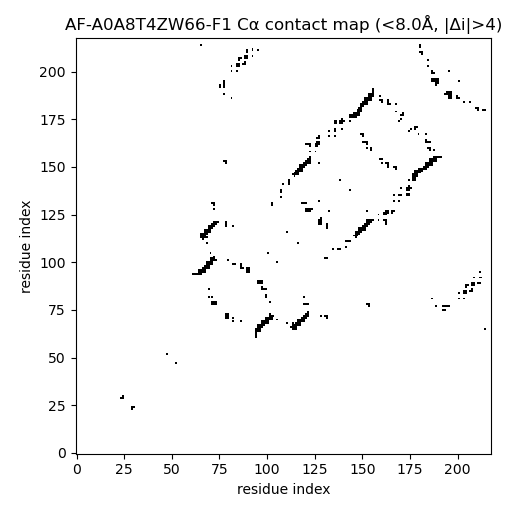
ATOM 1688 O O . LYS A 1 216 ? -7.984 11.010 13.826 1.00 88.75 216 LYS A O 1
ATOM 1693 N N . LYS A 1 217 ? -8.309 10.556 11.651 1.00 81.50 217 LYS A N 1
ATOM 1694 C CA . LYS A 1 217 ? -9.646 11.163 11.542 1.00 81.50 217 LYS A CA 1
ATOM 1695 C C . LYS A 1 217 ? -10.774 10.133 11.625 1.00 81.50 217 LYS A C 1
ATOM 1697 O O . LYS A 1 217 ? -11.927 10.547 11.729 1.00 81.50 217 LYS A O 1
ATOM 1702 N N . SER A 1 218 ? -10.441 8.851 11.474 1.00 64.94 218 SER A N 1
ATOM 1703 C CA . SER A 1 218 ? -11.387 7.729 11.415 1.00 64.94 218 SER A CA 1
ATOM 1704 C C . SER A 1 218 ? -11.7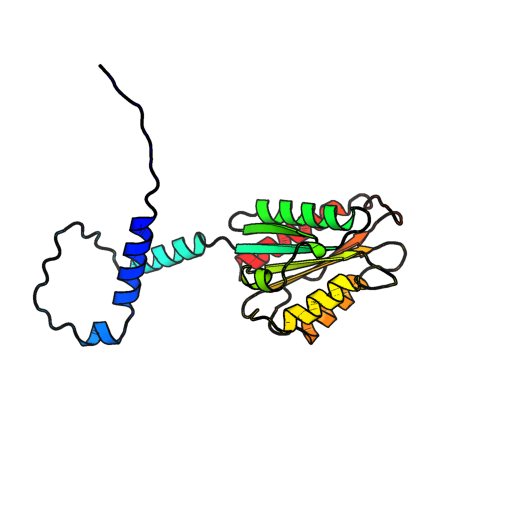32 7.237 12.815 1.00 64.94 218 SER A C 1
ATOM 1706 O O . SER A 1 218 ? -12.892 6.809 12.992 1.00 64.94 218 SER A O 1
#